Protein AF-A0A930EUF8-F1 (afdb_monomer)

pLDDT: mean 84.28, std 15.41, range [28.22, 97.56]

Nearest PDB structures (foldseek):
  4dzu-assembly1_A  TM=4.719E-01  e=6.612E+00  synthetic construct

Sequence (326 aa):
VRGWMLRRLARENMRRAAEEWGGLEKRHLEVERAFLPLLGAGRYDRGLTARLEAARVERDNLRARIAAGASIPFLASLSAATARETAMIVGDFHALMDAHVAMMAASDLFALAPAWRAVWDNELGPVYEDLPVIEPLTETVQRRSMDPMVLSMAASLVLWMNDQRVALNDLGVSLERAQMDPAEALTQLDRIADEARVRLVRLIEAALGADTSMIGQRRYKRWRKGAGEKLRTNETHYLGAYRIAGVTYTYNPAQAVRLTANSAGIDLGGSAAHSTARFVAFNAEVYVPPAYLHRYLVWDGMSRYGSSRANYLTSAANVGPRGRGR

Solvent-accessible surface area (backbone atoms only — not comparable to full-atom values): 17631 Å² total; per-residue (Å²): 112,70,39,62,52,34,27,50,52,25,50,51,41,47,50,52,51,61,68,48,40,64,59,51,54,52,48,49,55,54,45,49,65,64,35,53,73,54,52,84,70,76,52,52,38,58,46,52,50,21,42,52,52,22,38,49,50,33,49,52,52,51,52,52,50,53,60,54,59,76,67,61,51,74,75,56,39,36,29,71,65,43,29,50,51,32,50,47,54,53,52,52,50,51,27,45,51,28,32,48,50,7,44,49,39,43,48,32,37,71,65,63,35,97,62,21,65,62,44,49,56,32,56,47,37,66,51,56,39,37,57,62,50,50,49,62,51,40,54,53,47,51,78,72,49,88,50,67,67,47,46,50,48,40,52,52,50,54,54,52,52,54,54,46,58,54,52,60,60,46,50,59,53,30,45,75,68,67,75,41,54,57,42,58,52,53,49,50,53,48,52,50,49,51,51,53,45,54,54,50,40,51,45,52,52,46,47,31,66,70,32,79,48,78,64,28,47,50,37,37,48,51,47,74,63,26,58,89,47,59,36,50,56,79,52,36,40,70,87,31,56,36,62,57,99,88,45,78,50,76,36,52,51,30,39,27,51,61,44,27,45,49,22,29,56,47,80,62,61,60,38,55,54,48,64,73,77,76,42,74,51,70,91,21,67,36,48,51,49,67,62,58,58,50,60,58,73,72,59,82,86,80,69,78,82,66,75,60,57,56,61,62,52,63,32,76,75,58,45,70,82,76,77,74,86,129

Secondary structure (DSSP, 8-state):
-HHHHHHHHHHHHHHHHHHHHHHHHHHHHHHHHHHGGGTTSSSSHHHHHHHHHHHHHHHHHHHHHHHHHTT--HHHHTSHHHHHHHHHHHHHHHHHHHHHHHHHHHHHHHTT-TTHHHHHHHHHHHHHHHHHHHHHHHHHHHHH---HHHHHHHHHHHHHHHHHHHHHHHHHHHHHTTSS-HHHHHHHHHHHHHHHHHHHHHHHHHHHHH--SHHHHHHHHHHHH--S-BPPHHHHS--SEEEETTEEEE--GGG-SS-BTTSTT---TT-B--TT--EEETTEEEB--GGGGHHHHS--SSPPPP-THHHHHHSTTTS-------

Mean predicted aligned error: 7.48 Å

Radius of gyration: 22.09 Å; Cα contacts (8 Å, |Δi|>4): 399; chains: 1; bounding box: 56×56×64 Å

Structure (mmCIF, N/CA/C/O backbone):
data_AF-A0A930EUF8-F1
#
_entry.id   AF-A0A930EUF8-F1
#
loop_
_atom_site.group_PDB
_atom_site.id
_atom_site.type_symbol
_atom_site.label_atom_id
_atom_site.label_alt_id
_atom_site.label_comp_id
_atom_site.label_asym_id
_atom_site.label_entity_id
_atom_site.label_seq_id
_atom_site.pdbx_PDB_ins_code
_atom_site.Cartn_x
_atom_site.Cartn_y
_atom_site.Cartn_z
_atom_site.occupancy
_atom_site.B_iso_or_equiv
_atom_site.auth_seq_id
_atom_site.auth_comp_id
_atom_site.auth_asym_id
_atom_site.auth_atom_id
_atom_site.pdbx_PDB_model_num
ATOM 1 N N . VAL A 1 1 ? -10.117 29.308 -27.848 1.00 63.78 1 VAL A N 1
ATOM 2 C CA . VAL A 1 1 ? -8.811 29.311 -27.135 1.00 63.78 1 VAL A CA 1
ATOM 3 C C . VAL A 1 1 ? -8.603 28.063 -26.264 1.00 63.78 1 VAL A C 1
ATOM 5 O O . VAL A 1 1 ? -7.638 27.348 -26.496 1.00 63.78 1 VAL A O 1
ATOM 8 N N . ARG A 1 2 ? -9.520 27.720 -25.341 1.00 79.50 2 ARG A N 1
ATOM 9 C CA . ARG A 1 2 ? -9.367 26.584 -24.400 1.00 79.50 2 ARG A CA 1
ATOM 10 C C . ARG A 1 2 ? -9.132 25.202 -25.047 1.00 79.50 2 ARG A C 1
ATOM 12 O O . ARG A 1 2 ? -8.227 24.495 -24.626 1.00 79.50 2 ARG A O 1
ATOM 19 N N . GLY A 1 3 ? -9.881 24.830 -26.090 1.00 75.31 3 GLY A N 1
ATOM 20 C CA . GLY A 1 3 ? -9.709 23.530 -26.771 1.00 75.31 3 GLY A CA 1
ATOM 21 C C . GLY A 1 3 ? -8.359 23.370 -27.486 1.00 75.31 3 GLY A C 1
ATOM 22 O O . GLY A 1 3 ? -7.756 22.302 -27.454 1.00 75.31 3 GLY A O 1
ATOM 23 N N . TRP A 1 4 ? -7.827 24.451 -28.064 1.00 76.62 4 TRP A N 1
ATOM 24 C CA . TRP A 1 4 ? -6.516 24.447 -28.725 1.00 76.62 4 TRP A CA 1
ATOM 25 C C . TRP A 1 4 ? -5.361 24.244 -27.738 1.00 76.62 4 TRP A C 1
ATOM 27 O O . TRP A 1 4 ? -4.413 23.525 -28.051 1.00 76.62 4 TRP A O 1
ATOM 37 N N . MET A 1 5 ? -5.461 24.826 -26.538 1.00 82.75 5 MET A N 1
ATOM 38 C CA . MET A 1 5 ? -4.503 24.600 -25.450 1.00 82.75 5 MET A CA 1
ATOM 39 C C . MET A 1 5 ? -4.531 23.143 -24.970 1.00 82.75 5 MET A C 1
ATOM 41 O O . MET A 1 5 ? -3.478 22.517 -24.892 1.00 82.75 5 MET A O 1
ATOM 45 N N . LEU A 1 6 ? -5.724 22.578 -24.732 1.00 83.62 6 LEU A N 1
ATOM 46 C CA . LEU A 1 6 ? -5.885 21.174 -24.325 1.00 83.62 6 LEU A CA 1
ATOM 47 C C . LEU A 1 6 ? -5.297 20.207 -25.356 1.00 83.62 6 LEU A C 1
ATOM 49 O O . LEU A 1 6 ? -4.576 19.283 -24.999 1.00 83.62 6 LEU A O 1
ATOM 53 N N . ARG A 1 7 ? -5.526 20.473 -26.644 1.00 80.50 7 ARG A N 1
ATOM 54 C CA . ARG A 1 7 ? -4.951 19.687 -27.738 1.00 80.50 7 ARG A CA 1
ATOM 55 C C . ARG A 1 7 ? -3.439 19.798 -27.843 1.00 80.50 7 ARG A C 1
ATOM 57 O O . ARG A 1 7 ? -2.781 18.836 -28.235 1.00 80.50 7 ARG A O 1
ATOM 64 N N . ARG A 1 8 ? -2.874 20.981 -27.589 1.00 82.38 8 ARG A N 1
ATOM 65 C CA . ARG A 1 8 ? -1.417 21.157 -27.565 1.00 82.38 8 ARG A CA 1
ATOM 66 C C . ARG A 1 8 ? -0.814 20.316 -26.441 1.00 82.38 8 ARG A C 1
ATOM 68 O O . ARG A 1 8 ? 0.077 19.530 -26.730 1.00 82.38 8 ARG A O 1
ATOM 75 N N . LEU A 1 9 ? -1.365 20.425 -25.232 1.00 83.00 9 LEU A N 1
ATOM 76 C CA . LEU A 1 9 ? -0.928 19.653 -24.070 1.00 83.00 9 LEU A CA 1
ATOM 77 C C . LEU A 1 9 ? -1.042 18.141 -24.313 1.00 83.00 9 LEU A C 1
ATOM 79 O O . LEU A 1 9 ? -0.077 17.415 -24.114 1.00 83.00 9 LEU A O 1
ATOM 83 N N . ALA A 1 10 ? -2.188 17.676 -24.819 1.00 80.56 10 ALA A N 1
ATOM 84 C CA . ALA A 1 10 ? -2.407 16.260 -25.099 1.00 80.56 10 ALA A CA 1
ATOM 85 C C . ALA A 1 10 ? -1.411 15.699 -26.126 1.00 80.56 10 ALA A C 1
ATOM 87 O O . ALA A 1 10 ? -0.865 14.615 -25.937 1.00 80.56 10 ALA A O 1
ATOM 88 N N . ARG A 1 11 ? -1.128 16.452 -27.200 1.00 80.81 11 ARG A N 1
ATOM 89 C CA . ARG A 1 11 ? -0.124 16.051 -28.197 1.00 80.81 11 ARG A CA 1
ATOM 90 C C . ARG A 1 11 ? 1.287 16.037 -27.629 1.00 80.81 11 ARG A C 1
ATOM 92 O O . ARG A 1 11 ? 2.043 15.138 -27.964 1.00 80.81 11 ARG A O 1
ATOM 99 N N . GLU A 1 12 ? 1.642 17.021 -26.810 1.00 85.38 12 GLU A N 1
ATOM 100 C CA . GLU A 1 12 ? 2.963 17.089 -26.187 1.00 85.38 12 GLU A CA 1
ATOM 101 C C . GLU A 1 12 ? 3.197 15.903 -25.244 1.00 85.38 12 GLU A C 1
ATOM 103 O O . GLU A 1 12 ? 4.212 15.223 -25.372 1.00 85.38 12 GLU A O 1
ATOM 108 N N . ASN A 1 13 ? 2.219 15.592 -24.389 1.00 84.88 13 ASN A N 1
ATOM 109 C CA . ASN A 1 13 ? 2.274 14.436 -23.496 1.00 84.88 13 ASN A CA 1
ATOM 110 C C . ASN A 1 13 ? 2.387 13.119 -24.275 1.00 84.88 13 ASN A C 1
ATOM 112 O O . ASN A 1 13 ? 3.256 12.308 -23.973 1.00 84.88 13 ASN A O 1
ATOM 116 N N . MET A 1 14 ? 1.559 12.919 -25.309 1.00 82.50 14 MET A N 1
ATOM 117 C CA . MET A 1 14 ? 1.618 11.704 -26.133 1.00 82.50 14 MET A CA 1
ATOM 118 C C . MET A 1 14 ? 2.931 11.568 -26.897 1.00 82.50 14 MET A C 1
ATOM 120 O O . MET A 1 14 ? 3.455 10.464 -27.009 1.00 82.50 14 MET A O 1
ATOM 124 N N . ARG A 1 15 ? 3.468 12.677 -27.422 1.00 83.00 15 ARG A N 1
ATOM 125 C CA . ARG A 1 15 ? 4.749 12.662 -28.132 1.00 83.00 15 ARG A CA 1
ATOM 126 C C . ARG A 1 15 ? 5.878 12.269 -27.188 1.00 83.00 15 ARG A C 1
ATOM 128 O O . ARG A 1 15 ? 6.643 11.377 -27.525 1.00 83.00 15 ARG A O 1
ATOM 135 N N . ARG A 1 16 ? 5.928 12.876 -25.998 1.00 84.12 16 ARG A N 1
ATOM 136 C CA . ARG A 1 16 ? 6.918 12.543 -24.967 1.00 84.12 16 ARG A CA 1
ATOM 137 C C . ARG A 1 16 ? 6.803 11.082 -24.533 1.00 84.12 16 ARG A C 1
ATOM 139 O O . ARG A 1 16 ? 7.801 10.376 -24.537 1.00 84.12 16 ARG A O 1
ATOM 146 N N . ALA A 1 17 ? 5.587 10.608 -24.251 1.00 81.50 17 ALA A N 1
ATOM 147 C CA . ALA A 1 17 ? 5.353 9.215 -23.879 1.00 81.50 17 ALA A CA 1
ATOM 148 C C . ALA A 1 17 ? 5.823 8.240 -24.973 1.00 81.50 17 ALA A C 1
ATOM 150 O O . ALA A 1 17 ? 6.471 7.248 -24.664 1.00 81.50 17 ALA A O 1
ATOM 151 N N . ALA A 1 18 ? 5.552 8.533 -26.250 1.00 80.00 18 ALA A N 1
ATOM 152 C CA . ALA A 1 18 ? 6.003 7.702 -27.366 1.00 80.00 18 ALA A CA 1
ATOM 153 C C . ALA A 1 18 ? 7.531 7.742 -27.571 1.00 80.00 18 ALA A C 1
ATOM 155 O O . ALA A 1 18 ? 8.131 6.705 -27.846 1.00 80.00 18 ALA A O 1
ATOM 156 N N . GLU A 1 19 ? 8.157 8.916 -27.427 1.00 84.94 19 GLU A N 1
ATOM 157 C CA . GLU A 1 19 ? 9.615 9.095 -27.516 1.00 84.94 19 GLU A CA 1
ATOM 158 C C . GLU A 1 19 ? 10.347 8.327 -26.401 1.00 84.94 19 GLU A C 1
ATOM 160 O O . GLU A 1 19 ? 11.356 7.670 -26.655 1.00 84.94 19 GLU A O 1
ATOM 165 N N . GLU A 1 20 ? 9.823 8.362 -25.174 1.00 88.44 20 GLU A N 1
ATOM 166 C CA . GLU A 1 20 ? 10.446 7.730 -24.005 1.00 88.44 20 GLU A CA 1
ATOM 167 C C . GLU A 1 20 ? 10.087 6.238 -23.854 1.00 88.44 20 GLU A C 1
ATOM 169 O O . GLU A 1 20 ? 10.837 5.485 -23.221 1.00 88.44 20 GLU A O 1
ATOM 174 N N . TRP A 1 21 ? 8.992 5.774 -24.477 1.00 90.56 21 TRP A N 1
ATOM 175 C CA . TRP A 1 21 ? 8.506 4.391 -24.379 1.00 90.56 21 TRP A CA 1
ATOM 176 C C . TRP A 1 21 ? 9.567 3.355 -24.746 1.00 90.56 21 TRP A C 1
ATOM 178 O O . TRP A 1 21 ? 9.754 2.389 -24.012 1.00 90.56 21 TRP A O 1
ATOM 188 N N . GLY A 1 22 ? 10.301 3.558 -25.845 1.00 88.75 22 GLY A N 1
ATOM 189 C CA . GLY A 1 22 ? 11.324 2.604 -26.289 1.00 88.75 22 GLY A CA 1
ATOM 190 C C . GLY A 1 22 ? 12.441 2.399 -25.257 1.00 88.75 22 GLY A C 1
ATOM 191 O O . GLY A 1 22 ? 12.913 1.278 -25.058 1.00 88.75 22 GLY A O 1
ATOM 192 N N . GLY A 1 23 ? 12.829 3.467 -24.553 1.00 90.56 23 GLY A N 1
ATOM 193 C CA . GLY A 1 23 ? 13.798 3.395 -23.458 1.00 90.56 23 GLY A CA 1
ATOM 194 C C . GLY A 1 23 ? 13.235 2.681 -22.229 1.00 90.56 23 GLY A C 1
ATOM 195 O O . GLY A 1 23 ? 13.920 1.843 -21.638 1.00 90.56 23 GLY A O 1
ATOM 196 N N . LEU A 1 24 ? 11.979 2.966 -21.873 1.00 91.50 24 LEU A N 1
ATOM 197 C CA . LEU A 1 24 ? 11.303 2.325 -20.743 1.00 91.50 24 LEU A CA 1
ATOM 198 C C . LEU A 1 24 ? 11.066 0.827 -20.984 1.00 91.50 24 LEU A C 1
ATOM 200 O O . LEU A 1 24 ? 11.272 0.021 -20.083 1.00 91.50 24 LEU A O 1
ATOM 204 N N . GLU A 1 25 ? 10.695 0.450 -22.207 1.00 91.94 25 GLU A N 1
ATOM 205 C CA . GLU A 1 25 ? 10.510 -0.930 -22.662 1.00 91.94 25 GLU A CA 1
ATOM 206 C C . GLU A 1 25 ? 11.806 -1.738 -22.501 1.00 91.94 25 GLU A C 1
ATOM 208 O O . GLU A 1 25 ? 11.801 -2.825 -21.919 1.00 91.94 25 GLU A O 1
ATOM 213 N N . LYS A 1 26 ? 12.938 -1.181 -22.952 1.00 93.06 26 LYS A N 1
ATOM 214 C CA . LYS A 1 26 ? 14.250 -1.816 -22.789 1.00 93.06 26 LYS A CA 1
ATOM 215 C C . LYS A 1 26 ? 14.618 -1.975 -21.312 1.00 93.06 26 LYS A C 1
ATOM 217 O O . LYS A 1 26 ? 15.000 -3.068 -20.898 1.00 93.06 26 LYS A O 1
ATOM 222 N N . ARG A 1 27 ? 14.451 -0.912 -20.516 1.00 93.69 27 ARG A N 1
ATOM 223 C CA . ARG A 1 27 ? 14.716 -0.939 -19.070 1.00 93.69 27 ARG A CA 1
ATOM 224 C C . ARG A 1 27 ? 13.861 -1.983 -18.362 1.00 93.69 27 ARG A C 1
ATOM 226 O O . ARG A 1 27 ? 14.373 -2.712 -17.526 1.00 93.69 27 ARG A O 1
ATOM 233 N N . HIS A 1 28 ? 12.581 -2.082 -18.708 1.00 94.38 28 HIS A N 1
ATOM 234 C CA . HIS A 1 28 ? 11.687 -3.060 -18.104 1.00 94.38 28 HIS A CA 1
ATOM 235 C C . HIS A 1 28 ? 12.197 -4.492 -18.300 1.00 94.38 28 HIS A C 1
ATOM 237 O O . HIS A 1 28 ? 12.231 -5.256 -17.344 1.00 94.38 28 HIS A O 1
ATOM 243 N N . LEU A 1 29 ? 12.653 -4.845 -19.507 1.00 94.38 29 LEU A N 1
ATOM 244 C CA . LEU A 1 29 ? 13.217 -6.172 -19.776 1.00 94.38 29 LEU A CA 1
ATOM 245 C C . LEU A 1 29 ? 14.511 -6.430 -18.987 1.00 94.38 29 LEU A C 1
ATOM 247 O O . LEU A 1 29 ? 14.724 -7.542 -18.508 1.00 94.38 29 LEU A O 1
ATOM 251 N N . GLU A 1 30 ? 15.369 -5.418 -18.842 1.00 95.94 30 GLU A N 1
ATOM 252 C CA . GLU A 1 30 ? 16.588 -5.504 -18.024 1.00 95.94 30 GLU A CA 1
ATOM 253 C C . GLU A 1 30 ? 16.254 -5.717 -16.539 1.00 95.94 30 GLU A C 1
ATOM 255 O O . GLU A 1 30 ? 16.828 -6.600 -15.900 1.00 95.94 30 GLU A O 1
ATOM 260 N N . VAL A 1 31 ? 15.282 -4.967 -16.014 1.00 96.56 31 VAL A N 1
ATOM 261 C CA . VAL A 1 31 ? 14.819 -5.062 -14.624 1.00 96.56 31 VAL A CA 1
ATOM 262 C C . VAL A 1 31 ? 14.140 -6.401 -14.352 1.00 96.56 31 VAL A C 1
ATOM 264 O O . VAL A 1 31 ? 14.473 -7.055 -13.369 1.00 96.56 31 VAL A O 1
ATOM 267 N N . GLU A 1 32 ? 13.245 -6.867 -15.231 1.00 95.38 32 GLU A N 1
ATOM 268 C CA . GLU A 1 32 ? 12.646 -8.200 -15.097 1.00 95.38 32 GLU A CA 1
ATOM 269 C C . GLU A 1 32 ? 13.724 -9.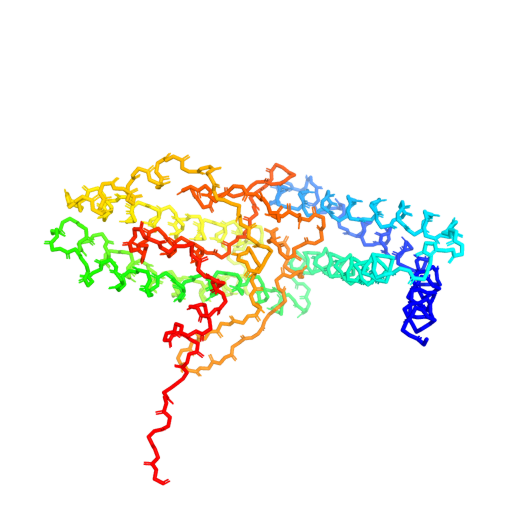284 -15.071 1.00 95.38 32 GLU A C 1
ATOM 271 O O . GLU A 1 32 ? 13.683 -10.172 -14.224 1.00 95.38 32 GLU A O 1
ATOM 276 N N . ARG A 1 33 ? 14.730 -9.198 -15.948 1.00 94.62 33 ARG A N 1
ATOM 277 C CA . ARG A 1 33 ? 15.830 -10.167 -15.981 1.00 94.62 33 ARG A CA 1
ATOM 278 C C . ARG A 1 33 ? 16.631 -10.197 -14.678 1.00 94.62 33 ARG A C 1
ATOM 280 O O . ARG A 1 33 ? 17.066 -11.274 -14.280 1.00 94.62 33 ARG A O 1
ATOM 287 N N . ALA A 1 34 ? 16.830 -9.046 -14.037 1.00 92.94 34 ALA A N 1
ATOM 288 C CA . ALA A 1 34 ? 17.511 -8.944 -12.746 1.00 92.94 34 ALA A CA 1
ATOM 289 C C . ALA A 1 34 ? 16.633 -9.393 -11.564 1.00 92.94 34 ALA A C 1
ATOM 291 O O . ALA A 1 34 ? 17.160 -9.871 -10.563 1.00 92.94 34 ALA A O 1
ATOM 292 N N . PHE A 1 35 ? 15.311 -9.251 -11.680 1.00 94.56 35 PHE A N 1
ATOM 293 C CA . PHE A 1 35 ? 14.346 -9.570 -10.627 1.00 94.56 35 PHE A CA 1
ATOM 294 C C . PHE A 1 35 ? 13.925 -11.045 -10.618 1.00 94.56 35 PHE A C 1
ATOM 296 O O . PHE A 1 35 ? 13.778 -11.640 -9.555 1.00 94.56 35 PHE A O 1
ATOM 303 N N . LEU A 1 36 ? 13.757 -11.661 -11.793 1.00 93.88 36 LEU A N 1
ATOM 304 C CA . LEU A 1 36 ? 13.304 -13.050 -11.946 1.00 93.88 36 LEU A CA 1
ATOM 305 C C . LEU A 1 36 ? 14.101 -14.077 -11.116 1.00 93.88 36 LEU A C 1
ATOM 307 O O . LEU A 1 36 ? 13.461 -14.971 -10.573 1.00 93.88 36 LEU A O 1
ATOM 311 N N . PRO A 1 37 ? 15.439 -13.978 -10.953 1.00 91.94 37 PRO A N 1
ATOM 312 C CA . PRO A 1 37 ? 16.196 -14.896 -10.098 1.00 91.94 37 PRO A CA 1
ATOM 313 C C . PRO A 1 37 ? 15.813 -14.864 -8.611 1.00 91.94 37 PRO A C 1
ATOM 315 O O . PRO A 1 37 ? 16.159 -15.794 -7.885 1.00 91.94 37 PRO A O 1
ATOM 318 N N . LEU A 1 38 ? 15.135 -13.809 -8.140 1.00 90.81 38 LEU A N 1
ATOM 319 C CA . LEU A 1 38 ? 14.593 -13.761 -6.778 1.00 90.81 38 LEU A CA 1
ATOM 320 C C .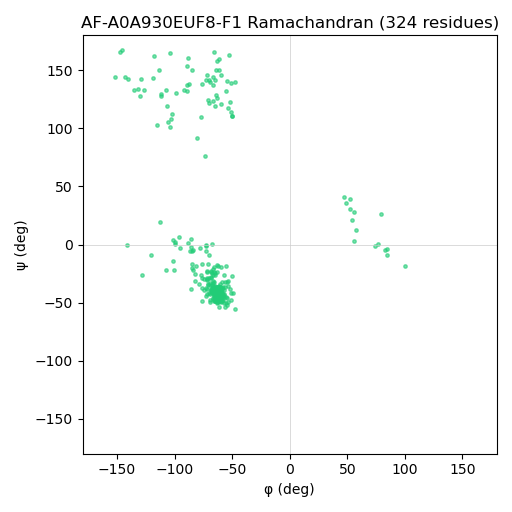 LEU A 1 38 ? 13.383 -14.695 -6.619 1.00 90.81 38 LEU A C 1
ATOM 322 O O . LEU A 1 38 ? 13.145 -15.207 -5.525 1.00 90.81 38 LEU A O 1
ATOM 326 N N . LEU A 1 39 ? 12.639 -14.934 -7.705 1.00 89.00 39 LEU A N 1
ATOM 327 C CA . LEU A 1 39 ? 11.493 -15.840 -7.731 1.00 89.00 39 LEU A CA 1
ATOM 328 C C . LEU A 1 39 ? 11.977 -17.294 -7.755 1.00 89.00 39 LEU A C 1
ATOM 330 O O . LEU A 1 39 ? 12.935 -17.640 -8.446 1.00 89.00 39 LEU A O 1
ATOM 334 N N . GLY A 1 40 ? 11.330 -18.165 -6.983 1.00 67.44 40 GLY A N 1
ATOM 335 C CA . GLY A 1 40 ? 11.708 -19.583 -6.903 1.00 67.44 40 GLY A CA 1
ATOM 336 C C . GLY A 1 40 ? 12.867 -19.916 -5.951 1.00 67.44 40 GLY A C 1
ATOM 337 O O . GLY A 1 40 ? 13.108 -21.093 -5.691 1.00 67.44 40 GLY A O 1
ATOM 338 N N . ALA A 1 41 ? 13.516 -18.924 -5.327 1.00 64.50 41 ALA A N 1
ATOM 339 C CA . ALA A 1 41 ? 14.414 -19.152 -4.184 1.00 64.50 41 ALA A CA 1
ATOM 340 C C . ALA A 1 41 ? 13.656 -19.518 -2.883 1.00 64.50 41 ALA A C 1
ATOM 342 O O . ALA A 1 41 ? 14.273 -19.699 -1.835 1.00 64.50 41 ALA A O 1
ATOM 343 N N . GLY A 1 42 ? 12.316 -19.578 -2.928 1.00 60.19 42 GLY A N 1
ATOM 344 C CA . GLY A 1 42 ? 11.433 -19.908 -1.800 1.00 60.19 42 GLY A CA 1
ATOM 345 C C . GLY A 1 42 ? 11.286 -18.804 -0.745 1.00 60.19 42 GLY A C 1
ATOM 346 O O . GLY A 1 42 ? 10.535 -18.964 0.213 1.00 60.19 42 GLY A O 1
ATOM 347 N N . ARG A 1 43 ? 11.975 -17.673 -0.914 1.00 77.56 43 ARG A N 1
ATOM 348 C CA . ARG A 1 43 ? 12.026 -16.560 0.039 1.00 77.56 43 ARG A CA 1
ATOM 349 C C . ARG A 1 43 ? 11.108 -15.422 -0.427 1.00 77.56 43 ARG A C 1
ATOM 351 O O . ARG A 1 43 ? 11.380 -14.808 -1.449 1.00 77.56 43 ARG A O 1
ATOM 358 N N . TYR A 1 44 ? 10.020 -15.158 0.304 1.00 91.25 44 TYR A N 1
ATOM 359 C CA . TYR A 1 44 ? 9.043 -14.078 0.034 1.00 91.25 44 TYR A CA 1
ATOM 360 C C . TYR A 1 44 ? 8.394 -14.081 -1.378 1.00 91.25 44 TYR A C 1
ATOM 362 O O . TYR A 1 44 ? 7.966 -13.051 -1.899 1.00 91.25 44 TYR A O 1
ATOM 370 N N . ASP A 1 45 ? 8.275 -15.259 -1.999 1.00 92.19 45 ASP A N 1
ATOM 371 C CA . ASP A 1 45 ? 7.895 -15.436 -3.413 1.00 92.19 45 ASP A CA 1
ATOM 372 C C . ASP A 1 45 ? 6.523 -14.839 -3.780 1.00 92.19 45 ASP A C 1
ATOM 374 O O . ASP A 1 45 ? 6.360 -14.226 -4.834 1.00 92.19 45 ASP A O 1
ATOM 378 N N . ARG A 1 46 ? 5.543 -14.943 -2.873 1.00 92.69 46 ARG A N 1
ATOM 379 C CA . ARG A 1 46 ? 4.180 -14.425 -3.070 1.00 92.69 46 ARG A CA 1
ATOM 380 C C . ARG A 1 46 ? 4.161 -12.909 -3.295 1.00 92.69 46 ARG A C 1
ATOM 382 O O . ARG A 1 46 ? 3.501 -12.442 -4.219 1.00 92.69 46 ARG A O 1
ATOM 389 N N . GLY A 1 47 ? 4.872 -12.152 -2.457 1.00 93.31 47 GLY A N 1
ATOM 390 C CA . GLY A 1 47 ? 4.932 -10.692 -2.556 1.00 93.31 47 GLY A CA 1
ATOM 391 C C . GLY A 1 47 ? 5.708 -10.236 -3.791 1.00 93.31 47 GLY A C 1
ATOM 392 O O . GLY A 1 47 ? 5.250 -9.356 -4.519 1.00 93.31 47 GLY A O 1
ATOM 393 N N . LEU A 1 48 ? 6.840 -10.889 -4.078 1.00 95.56 48 LEU A N 1
ATOM 394 C CA . LEU A 1 48 ? 7.668 -10.580 -5.248 1.00 95.56 48 LEU A CA 1
ATOM 395 C C . LEU A 1 48 ? 6.949 -10.895 -6.568 1.00 95.56 48 LEU A C 1
ATOM 397 O O . LEU A 1 48 ? 6.981 -10.085 -7.495 1.00 95.56 48 LEU A O 1
ATOM 401 N N . THR A 1 49 ? 6.252 -12.031 -6.643 1.00 95.88 49 THR A N 1
ATOM 402 C CA . THR A 1 49 ? 5.450 -12.411 -7.816 1.00 95.88 49 THR A CA 1
ATOM 403 C C . THR A 1 49 ? 4.357 -11.385 -8.074 1.00 95.88 49 THR A C 1
ATOM 405 O O . THR A 1 49 ? 4.242 -10.873 -9.186 1.00 95.88 49 THR A O 1
ATOM 408 N N . ALA A 1 50 ? 3.612 -11.004 -7.034 1.00 95.50 50 ALA A N 1
ATOM 409 C CA . ALA A 1 50 ? 2.570 -9.996 -7.159 1.00 95.50 50 ALA A CA 1
ATOM 410 C C . ALA A 1 50 ? 3.116 -8.638 -7.620 1.00 95.50 50 ALA A C 1
ATOM 412 O O . ALA A 1 50 ? 2.481 -7.952 -8.421 1.00 95.50 50 ALA A O 1
ATOM 413 N N . ARG A 1 51 ? 4.321 -8.263 -7.169 1.00 96.31 51 ARG A N 1
ATOM 414 C CA . ARG A 1 51 ? 4.985 -7.030 -7.605 1.00 96.31 51 ARG A CA 1
ATOM 415 C C . ARG A 1 51 ? 5.332 -7.049 -9.093 1.00 96.31 51 ARG A C 1
ATOM 417 O O . ARG A 1 51 ? 5.090 -6.058 -9.784 1.00 96.31 51 ARG A O 1
ATOM 424 N N . LEU A 1 52 ? 5.862 -8.171 -9.581 1.00 96.25 52 LEU A N 1
ATOM 425 C CA . LEU A 1 52 ? 6.170 -8.378 -10.996 1.00 96.25 52 LEU A CA 1
ATOM 426 C C . LEU A 1 52 ? 4.899 -8.368 -11.857 1.00 96.25 52 LEU A C 1
ATOM 428 O O . LEU A 1 52 ? 4.859 -7.695 -12.886 1.00 96.25 52 LEU A O 1
ATOM 432 N N . GLU A 1 53 ? 3.856 -9.090 -11.443 1.00 96.94 53 GLU A N 1
ATOM 433 C CA . GLU A 1 53 ? 2.584 -9.146 -12.172 1.00 96.94 53 GLU A CA 1
ATOM 434 C C . GLU A 1 53 ? 1.919 -7.769 -12.270 1.00 96.94 53 GLU A C 1
ATOM 436 O O . GLU A 1 53 ? 1.489 -7.375 -13.356 1.00 96.94 53 GLU A O 1
ATOM 441 N N . ALA A 1 54 ? 1.919 -6.994 -11.182 1.00 96.44 54 ALA A N 1
ATOM 442 C CA . ALA A 1 54 ? 1.389 -5.634 -11.178 1.00 96.44 54 ALA A CA 1
ATOM 443 C C . ALA A 1 54 ? 2.141 -4.719 -12.167 1.00 96.44 54 ALA A C 1
ATOM 445 O O . ALA A 1 54 ? 1.521 -4.011 -12.963 1.00 96.44 54 ALA A O 1
ATOM 446 N N . ALA A 1 55 ? 3.477 -4.797 -12.198 1.00 96.75 55 ALA A N 1
ATOM 447 C CA . ALA A 1 55 ? 4.295 -4.038 -13.144 1.00 96.75 55 ALA A CA 1
ATOM 448 C C . ALA A 1 55 ? 4.045 -4.443 -14.611 1.00 96.75 55 ALA A C 1
ATOM 450 O O . ALA A 1 55 ? 4.029 -3.582 -15.495 1.00 96.75 55 ALA A O 1
ATOM 451 N N . ARG A 1 56 ? 3.826 -5.737 -14.882 1.00 96.56 56 ARG A N 1
ATOM 452 C CA . ARG A 1 56 ? 3.484 -6.244 -16.224 1.00 96.56 56 ARG A CA 1
ATOM 453 C C . ARG A 1 56 ? 2.134 -5.734 -16.702 1.00 96.56 56 ARG A C 1
ATOM 455 O O . ARG A 1 56 ? 2.038 -5.255 -17.829 1.00 96.56 56 ARG A O 1
ATOM 462 N N . VAL A 1 57 ? 1.120 -5.780 -15.838 1.00 95.50 57 VAL A N 1
ATOM 463 C CA . VAL A 1 57 ? -0.211 -5.247 -16.152 1.00 95.50 57 VAL A CA 1
ATOM 464 C C . VAL A 1 57 ? -0.141 -3.754 -16.457 1.00 95.50 57 VAL A C 1
ATOM 466 O O . VAL A 1 57 ? -0.707 -3.318 -17.459 1.00 95.50 57 VAL A O 1
ATOM 469 N N . GLU A 1 58 ? 0.592 -2.972 -15.658 1.00 94.88 58 GLU A N 1
ATOM 470 C CA . GLU A 1 58 ? 0.771 -1.542 -15.932 1.00 94.88 58 GLU A CA 1
ATOM 471 C C . GLU A 1 58 ? 1.440 -1.307 -17.289 1.00 94.88 58 GLU A C 1
ATOM 473 O O . GLU A 1 58 ? 0.969 -0.505 -18.095 1.00 94.88 58 GLU A O 1
ATOM 478 N N . ARG A 1 59 ? 2.509 -2.053 -17.588 1.00 95.12 59 ARG A N 1
ATOM 479 C CA . ARG A 1 59 ? 3.193 -1.974 -18.882 1.00 95.12 59 ARG A CA 1
ATOM 480 C C . ARG A 1 59 ? 2.256 -2.282 -20.044 1.00 95.12 59 ARG A C 1
ATOM 482 O O . ARG A 1 59 ? 2.261 -1.539 -21.025 1.00 95.12 59 ARG A O 1
ATOM 489 N N . ASP A 1 60 ? 1.486 -3.361 -19.970 1.00 95.12 60 ASP A N 1
ATOM 490 C CA . ASP A 1 60 ? 0.599 -3.758 -21.064 1.00 95.12 60 ASP A CA 1
ATOM 491 C C . ASP A 1 60 ? -0.538 -2.745 -21.261 1.00 95.12 60 ASP A C 1
ATOM 493 O O . ASP A 1 60 ? -0.839 -2.368 -22.400 1.00 95.12 60 ASP A O 1
ATOM 497 N N . ASN A 1 61 ? -1.091 -2.213 -20.166 1.00 91.69 61 ASN A N 1
ATOM 498 C CA . ASN A 1 61 ? -2.066 -1.123 -20.197 1.00 91.69 61 ASN A CA 1
ATOM 499 C C . ASN A 1 61 ? -1.484 0.141 -20.842 1.00 91.69 61 ASN A C 1
ATOM 501 O O . ASN A 1 61 ? -2.103 0.732 -21.733 1.00 91.69 61 ASN A O 1
ATOM 505 N N . LEU A 1 62 ? -0.283 0.547 -20.426 1.00 92.00 62 LEU A N 1
ATOM 506 C CA . LEU A 1 62 ? 0.396 1.733 -20.937 1.00 92.00 62 LEU A CA 1
ATOM 507 C C . LEU A 1 62 ? 0.732 1.580 -22.426 1.00 92.00 62 LEU A C 1
ATOM 509 O O . LEU A 1 62 ? 0.450 2.486 -23.213 1.00 92.00 62 LEU A O 1
ATOM 513 N N . ARG A 1 63 ? 1.222 0.407 -22.847 1.00 91.19 63 ARG A N 1
ATOM 514 C CA . ARG A 1 63 ? 1.467 0.089 -24.261 1.00 91.19 63 ARG A CA 1
ATOM 515 C C . ARG A 1 63 ? 0.194 0.232 -25.093 1.00 91.19 63 ARG A C 1
ATOM 517 O O . ARG A 1 63 ? 0.209 0.900 -26.129 1.00 91.19 63 ARG A O 1
ATOM 524 N N . ALA A 1 64 ? -0.905 -0.380 -24.648 1.00 90.69 64 ALA A N 1
ATOM 525 C CA . ALA A 1 64 ? -2.183 -0.336 -25.354 1.00 90.69 64 ALA A CA 1
ATOM 526 C C . ALA A 1 64 ? -2.705 1.104 -25.494 1.00 90.69 64 ALA A C 1
ATOM 528 O O . ALA A 1 64 ? -3.174 1.502 -26.564 1.00 90.69 64 ALA A O 1
ATOM 529 N N . ARG A 1 65 ? -2.569 1.914 -24.440 1.00 88.38 65 ARG A N 1
ATOM 530 C CA . ARG A 1 65 ? -3.016 3.314 -24.421 1.00 88.38 65 ARG A CA 1
ATOM 531 C C . ARG A 1 65 ? -2.136 4.232 -25.262 1.00 88.38 65 ARG A C 1
ATOM 533 O O . ARG A 1 65 ? -2.671 5.097 -25.954 1.00 88.38 65 ARG A O 1
ATOM 540 N N . ILE A 1 66 ? -0.821 4.014 -25.286 1.00 86.00 66 ILE A N 1
ATOM 541 C CA . ILE A 1 66 ? 0.091 4.737 -26.184 1.00 86.00 66 ILE A CA 1
ATOM 542 C C . ILE A 1 66 ? -0.251 4.431 -27.649 1.00 86.00 66 ILE A C 1
ATOM 544 O O . ILE A 1 66 ? -0.389 5.357 -28.453 1.00 86.00 66 ILE A O 1
ATOM 548 N N . ALA A 1 67 ? -0.471 3.156 -27.985 1.00 85.38 67 ALA A N 1
ATOM 549 C CA . ALA A 1 67 ? -0.865 2.740 -29.331 1.00 85.38 67 ALA A CA 1
ATOM 550 C C . ALA A 1 67 ? -2.214 3.351 -29.757 1.00 85.38 67 ALA A C 1
ATOM 552 O O . ALA A 1 67 ? -2.333 3.893 -30.857 1.00 85.38 67 ALA A O 1
ATOM 553 N N . ALA A 1 68 ? -3.215 3.340 -28.869 1.00 84.12 68 ALA A N 1
ATOM 554 C CA . ALA A 1 68 ? -4.507 3.984 -29.116 1.00 84.12 68 ALA A CA 1
ATOM 555 C C . ALA A 1 68 ? -4.371 5.509 -29.282 1.00 84.12 68 ALA A C 1
ATOM 557 O O . ALA A 1 68 ? -5.012 6.115 -30.146 1.00 84.12 68 ALA A O 1
ATOM 558 N N . GLY A 1 69 ? -3.495 6.132 -28.490 1.00 77.56 69 GLY A N 1
ATOM 559 C CA . GLY A 1 69 ? -3.246 7.566 -28.520 1.00 77.56 69 GLY A CA 1
ATOM 560 C C . GLY A 1 69 ? -2.622 8.074 -29.826 1.00 77.56 69 GLY A C 1
ATOM 561 O O . GLY A 1 69 ? -2.868 9.216 -30.220 1.00 77.56 69 GLY A O 1
ATOM 562 N N . ALA A 1 70 ? -1.887 7.222 -30.548 1.00 73.25 70 ALA A N 1
ATOM 563 C CA . ALA A 1 70 ? -1.320 7.551 -31.858 1.00 73.25 70 ALA A CA 1
ATOM 564 C C . ALA A 1 70 ? -2.388 7.790 -32.947 1.00 73.25 70 ALA A C 1
ATOM 566 O O . ALA A 1 70 ? -2.108 8.450 -33.946 1.00 73.25 70 ALA A O 1
ATOM 567 N N . SER A 1 71 ? -3.618 7.302 -32.739 1.00 76.81 71 SER A N 1
ATOM 568 C CA . SER A 1 71 ? -4.714 7.355 -33.719 1.00 76.81 71 SER A CA 1
ATOM 569 C C . SER A 1 71 ? -5.879 8.266 -33.300 1.00 76.81 71 SER A C 1
ATOM 571 O O . SER A 1 71 ? -6.987 8.132 -33.819 1.00 76.81 71 SER A O 1
ATOM 573 N N . ILE A 1 72 ? -5.673 9.200 -32.357 1.00 75.62 72 ILE A N 1
ATOM 574 C CA . ILE A 1 72 ? -6.756 10.058 -31.841 1.00 75.62 72 ILE A CA 1
ATOM 575 C C . ILE A 1 72 ? -7.275 11.022 -32.932 1.00 75.62 72 ILE A C 1
ATOM 577 O O . ILE A 1 72 ? -6.515 11.866 -33.420 1.00 75.62 72 ILE A O 1
ATOM 581 N N . PRO A 1 73 ? -8.587 11.007 -33.256 1.00 78.06 73 PRO A N 1
ATOM 582 C CA . PRO A 1 73 ? -9.182 11.944 -34.209 1.00 78.06 73 PRO A CA 1
ATOM 583 C C . PRO A 1 73 ? -9.061 13.413 -33.775 1.00 78.06 73 PRO A C 1
ATOM 585 O O . PRO A 1 73 ? -9.124 13.745 -32.589 1.00 78.06 73 PRO A O 1
ATOM 588 N N . PHE A 1 74 ? -8.987 14.332 -34.745 1.00 68.62 74 PHE A N 1
ATOM 589 C CA . PHE A 1 74 ? -8.800 15.770 -34.497 1.00 68.62 74 PHE A CA 1
ATOM 590 C C . PHE A 1 74 ? -9.796 16.356 -33.482 1.00 68.62 74 PHE A C 1
ATOM 592 O O . PHE A 1 74 ? -9.385 17.046 -32.548 1.00 68.62 74 PHE A O 1
ATOM 599 N N . LEU A 1 75 ? -11.093 16.076 -33.630 1.00 66.19 75 LEU A N 1
ATOM 600 C CA . LEU A 1 75 ? -12.120 16.632 -32.742 1.00 66.19 75 LEU A CA 1
ATOM 601 C C . LEU A 1 75 ? -12.023 16.068 -31.319 1.00 66.19 75 LEU A C 1
ATOM 603 O O . LEU A 1 75 ? -12.152 16.823 -30.356 1.00 66.19 75 LEU A O 1
ATOM 607 N N . ALA A 1 76 ? -11.706 14.779 -31.176 1.00 74.12 76 ALA A N 1
ATOM 608 C CA . ALA A 1 76 ? -11.461 14.163 -29.875 1.00 74.12 76 ALA A CA 1
ATOM 609 C C . ALA A 1 76 ? -10.237 14.791 -29.186 1.00 74.12 76 ALA A C 1
ATOM 611 O O . ALA A 1 76 ? -10.290 15.097 -27.996 1.00 74.12 76 ALA A O 1
ATOM 612 N N . SER A 1 77 ? -9.184 15.110 -29.951 1.00 74.62 77 SER A N 1
ATOM 613 C CA . SER A 1 77 ? -7.959 15.731 -29.426 1.00 74.62 77 SER A CA 1
ATOM 614 C C . SER A 1 77 ? -8.161 17.125 -28.812 1.00 74.62 77 SER A C 1
ATOM 616 O O . SER A 1 77 ? -7.313 17.583 -28.054 1.00 74.62 77 SER A O 1
ATOM 618 N N . LEU A 1 78 ? -9.279 17.803 -29.102 1.00 74.94 78 LEU A N 1
ATOM 619 C CA . LEU A 1 78 ? -9.648 19.093 -28.499 1.00 74.94 78 LEU A CA 1
ATOM 620 C C . LEU A 1 78 ? -10.365 18.947 -27.142 1.00 74.94 78 LEU A C 1
ATOM 622 O O . LEU A 1 78 ? -10.683 19.957 -26.507 1.00 74.94 78 LEU A O 1
ATOM 626 N N . SER A 1 79 ? -10.655 17.719 -26.704 1.00 84.94 79 SER A N 1
ATOM 627 C CA . SER A 1 79 ? -11.478 17.454 -25.526 1.00 84.94 79 SER A CA 1
ATOM 628 C C . SER A 1 79 ? -10.685 17.486 -24.213 1.00 84.94 79 SER A C 1
ATOM 630 O O . SER A 1 79 ? -9.508 17.129 -24.139 1.00 84.94 79 SER A O 1
ATOM 632 N N . ALA A 1 80 ? -11.367 17.864 -23.128 1.00 83.56 80 ALA A N 1
ATOM 633 C CA . ALA A 1 80 ? -10.813 17.750 -21.779 1.00 83.56 80 ALA A CA 1
ATOM 634 C C . ALA A 1 80 ? -10.619 16.285 -21.350 1.00 83.56 80 ALA A C 1
ATOM 636 O O . ALA A 1 80 ? -9.754 16.012 -20.524 1.00 83.56 80 ALA A O 1
ATOM 637 N N . ALA A 1 81 ? -11.404 15.356 -21.907 1.00 84.50 81 ALA A N 1
ATOM 638 C CA . ALA A 1 81 ? -11.260 13.927 -21.654 1.00 84.50 81 ALA A CA 1
ATOM 639 C C . ALA A 1 81 ? -9.920 13.412 -22.191 1.00 84.50 81 ALA A C 1
ATOM 641 O O . ALA A 1 81 ? -9.160 12.818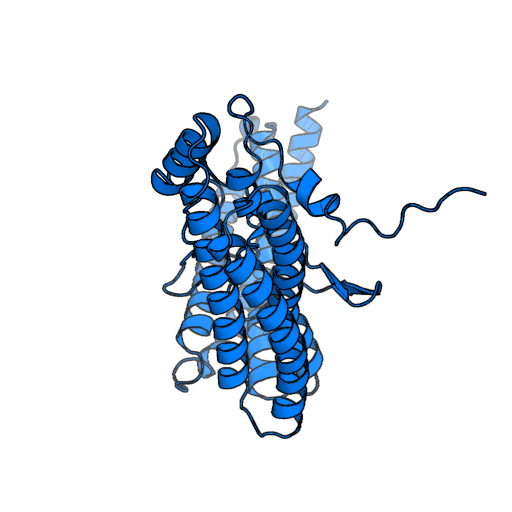 -21.439 1.00 84.50 81 ALA A O 1
ATOM 642 N N . THR A 1 82 ? -9.573 13.743 -23.437 1.00 82.50 82 THR A N 1
ATOM 643 C CA . THR A 1 82 ? -8.276 13.378 -24.019 1.00 82.50 82 THR A CA 1
ATOM 644 C C . THR A 1 82 ? -7.115 14.028 -23.275 1.00 82.50 82 THR A C 1
ATOM 646 O O . THR A 1 82 ? -6.142 13.354 -22.972 1.00 82.50 82 THR A O 1
ATOM 649 N N . ALA A 1 83 ? -7.213 15.308 -22.904 1.00 81.69 83 ALA A N 1
ATOM 650 C CA . ALA A 1 83 ? -6.162 15.940 -22.105 1.00 81.69 83 ALA A CA 1
ATOM 651 C C . ALA A 1 83 ? -5.939 15.224 -20.758 1.00 81.69 83 ALA A C 1
ATOM 653 O O . ALA A 1 83 ? -4.795 14.996 -20.373 1.00 81.69 83 ALA A O 1
ATOM 654 N N . ARG A 1 84 ? -7.017 14.815 -20.070 1.00 85.00 84 ARG A N 1
ATOM 655 C CA . ARG A 1 84 ? -6.927 14.009 -18.840 1.00 85.00 84 ARG A CA 1
ATOM 656 C C . ARG A 1 84 ? -6.310 12.641 -19.103 1.00 85.00 84 ARG A C 1
ATOM 658 O O . ARG A 1 84 ? -5.407 12.262 -18.376 1.00 85.00 84 ARG A O 1
ATOM 665 N N . GLU A 1 85 ? -6.741 11.956 -20.155 1.00 86.00 85 GLU A N 1
ATOM 666 C CA . GLU A 1 85 ? -6.205 10.653 -20.558 1.00 86.00 85 GLU A CA 1
ATOM 667 C C . GLU A 1 85 ? -4.691 10.705 -20.768 1.00 86.00 85 GLU A C 1
ATOM 669 O O . GLU A 1 85 ? -3.943 9.945 -20.165 1.00 86.00 85 GLU A O 1
ATOM 674 N N . THR A 1 86 ? -4.220 11.684 -21.539 1.00 84.31 86 THR A N 1
ATOM 675 C CA . THR A 1 86 ? -2.785 11.860 -21.795 1.00 84.31 86 THR A CA 1
ATOM 676 C C . THR A 1 86 ? -1.993 12.280 -20.558 1.00 84.31 86 THR A C 1
ATOM 678 O O . THR A 1 86 ? -0.794 12.043 -20.498 1.00 84.31 86 THR A O 1
ATOM 681 N N . ALA A 1 87 ? -2.634 12.912 -19.570 1.00 85.69 87 ALA A N 1
ATOM 682 C CA . ALA A 1 87 ? -2.006 13.202 -18.284 1.00 85.69 87 ALA A CA 1
ATOM 683 C C . ALA A 1 87 ? -1.925 11.949 -17.399 1.00 85.69 87 ALA A C 1
ATOM 685 O O . ALA A 1 87 ? -0.916 11.762 -16.727 1.00 85.69 87 ALA A O 1
ATOM 686 N N . MET A 1 88 ? -2.944 11.082 -17.436 1.00 87.19 88 MET A N 1
ATOM 687 C CA . MET A 1 88 ? -2.903 9.779 -16.765 1.00 87.19 88 MET A CA 1
ATOM 688 C C . MET A 1 88 ? -1.777 8.920 -17.343 1.00 87.19 88 MET A C 1
ATOM 690 O O . MET A 1 88 ? -0.942 8.480 -16.576 1.00 87.19 88 MET A O 1
ATOM 694 N N . ILE A 1 89 ? -1.644 8.834 -18.674 1.00 88.19 89 ILE A N 1
ATOM 695 C CA . ILE A 1 89 ? -0.532 8.124 -19.344 1.00 88.19 89 ILE A CA 1
ATOM 696 C C . ILE A 1 89 ? 0.845 8.561 -18.812 1.00 88.19 89 ILE A C 1
ATOM 698 O O . ILE A 1 89 ? 1.713 7.723 -18.597 1.00 88.19 89 ILE A O 1
ATOM 702 N N . VAL A 1 90 ? 1.058 9.862 -18.581 1.00 87.00 90 VAL A N 1
ATOM 703 C CA . VAL A 1 90 ? 2.314 10.363 -17.990 1.00 87.00 90 VAL A CA 1
ATOM 704 C C . VAL A 1 90 ? 2.463 9.915 -16.531 1.00 87.00 90 VAL A C 1
ATOM 706 O O . VAL A 1 90 ? 3.550 9.516 -16.124 1.00 87.00 90 VAL A O 1
ATOM 709 N N . GLY A 1 91 ? 1.388 9.959 -15.741 1.00 87.94 91 GLY A N 1
ATOM 710 C CA . GLY A 1 91 ? 1.389 9.441 -14.369 1.00 87.94 91 GLY A CA 1
ATOM 711 C C . GLY A 1 91 ? 1.705 7.945 -14.304 1.00 87.94 91 GLY A C 1
ATOM 712 O O . GLY A 1 91 ? 2.537 7.528 -13.507 1.00 87.94 91 GLY A O 1
ATOM 713 N N . ASP A 1 92 ? 1.117 7.165 -15.200 1.00 89.44 92 ASP A N 1
ATOM 714 C CA . ASP A 1 92 ? 1.291 5.716 -15.302 1.00 89.44 92 ASP A CA 1
ATOM 715 C C . ASP A 1 92 ? 2.702 5.343 -15.780 1.00 89.44 92 ASP A C 1
ATOM 717 O O . ASP A 1 92 ? 3.297 4.369 -15.320 1.00 89.44 92 ASP A O 1
ATOM 721 N N . PHE A 1 93 ? 3.303 6.184 -16.630 1.00 90.88 93 PHE A N 1
ATOM 722 C CA . PHE A 1 93 ? 4.720 6.090 -16.977 1.00 90.88 93 PHE A CA 1
ATOM 723 C C . PHE A 1 93 ? 5.612 6.238 -15.736 1.00 90.88 93 PHE A C 1
ATOM 725 O O . PHE A 1 93 ? 6.509 5.422 -15.518 1.00 90.88 93 PHE A O 1
ATOM 732 N N . HIS A 1 94 ? 5.343 7.238 -14.889 1.00 92.31 94 HIS A N 1
ATOM 733 C CA . HIS A 1 94 ? 6.057 7.405 -13.620 1.00 92.31 94 HIS A CA 1
ATOM 734 C C . HIS A 1 94 ? 5.809 6.239 -12.660 1.00 92.31 94 HIS A C 1
ATOM 736 O O . HIS A 1 94 ? 6.761 5.750 -12.057 1.00 92.31 94 HIS A O 1
ATOM 742 N N . ALA A 1 95 ? 4.575 5.738 -12.572 1.00 92.62 95 ALA A N 1
ATOM 743 C CA . ALA A 1 95 ? 4.257 4.573 -11.753 1.00 92.62 95 ALA A CA 1
ATOM 744 C C . ALA A 1 95 ? 5.059 3.339 -12.198 1.00 92.62 95 ALA A C 1
ATOM 746 O O . ALA A 1 95 ? 5.642 2.643 -11.365 1.00 92.62 95 ALA A O 1
ATOM 747 N N . LEU A 1 96 ? 5.163 3.087 -13.507 1.00 95.38 96 LEU A N 1
ATOM 748 C CA . LEU A 1 96 ? 5.956 1.977 -14.037 1.00 95.38 96 LEU A CA 1
ATOM 749 C C . LEU A 1 96 ? 7.461 2.159 -13.775 1.00 95.38 96 LEU A C 1
ATOM 751 O O . LEU A 1 96 ? 8.145 1.184 -13.463 1.00 95.38 96 LEU A O 1
ATOM 755 N N . MET A 1 97 ? 7.978 3.390 -13.838 1.00 95.94 97 MET A N 1
ATOM 756 C CA . MET A 1 97 ? 9.352 3.680 -13.411 1.00 95.94 97 MET A CA 1
ATOM 757 C C . MET A 1 97 ? 9.563 3.393 -11.920 1.00 95.94 97 MET A C 1
ATOM 759 O O . MET A 1 97 ? 10.568 2.784 -11.560 1.00 95.94 97 MET A O 1
ATOM 763 N N . ASP A 1 98 ? 8.624 3.784 -11.059 1.00 97.31 98 ASP A N 1
ATOM 764 C CA . ASP A 1 98 ? 8.683 3.494 -9.623 1.00 97.31 98 ASP A CA 1
ATOM 765 C C . ASP A 1 98 ? 8.632 1.985 -9.348 1.00 97.31 98 ASP A C 1
ATOM 767 O O . ASP A 1 98 ? 9.352 1.486 -8.484 1.00 97.31 98 ASP A O 1
ATOM 771 N N . ALA A 1 99 ? 7.861 1.229 -10.134 1.00 97.25 99 ALA A N 1
ATOM 772 C CA . ALA A 1 99 ? 7.867 -0.229 -10.071 1.00 97.25 99 ALA A CA 1
ATOM 773 C C . ALA A 1 99 ? 9.221 -0.825 -10.483 1.00 97.25 99 ALA A C 1
ATOM 775 O O . ALA A 1 99 ? 9.694 -1.755 -9.835 1.00 97.25 99 ALA A O 1
ATOM 776 N N . HIS A 1 100 ? 9.884 -0.274 -11.507 1.00 97.44 100 HIS A N 1
ATOM 777 C CA . HIS A 1 100 ? 11.242 -0.699 -11.866 1.00 97.44 100 HIS A CA 1
ATOM 778 C C . HIS A 1 100 ? 12.235 -0.437 -10.733 1.00 97.44 100 HIS A C 1
ATOM 780 O O . HIS A 1 100 ? 13.064 -1.297 -10.440 1.00 97.44 100 HIS A O 1
ATOM 786 N N . VAL A 1 101 ? 12.133 0.725 -10.078 1.00 97.56 101 VAL A N 1
ATOM 787 C CA . VAL A 1 101 ? 12.952 1.058 -8.905 1.00 97.56 101 VAL A CA 1
ATOM 788 C C . VAL A 1 101 ? 12.686 0.074 -7.769 1.00 97.56 101 VAL A C 1
ATOM 790 O O . VAL A 1 101 ? 13.641 -0.461 -7.223 1.00 97.56 101 VAL A O 1
ATOM 793 N N . ALA A 1 102 ? 11.425 -0.235 -7.463 1.00 97.56 102 ALA A N 1
ATOM 794 C CA . ALA A 1 102 ? 11.074 -1.205 -6.425 1.00 97.56 102 ALA A CA 1
ATOM 795 C C . ALA A 1 102 ? 11.616 -2.612 -6.704 1.00 97.56 102 ALA A C 1
ATOM 797 O O . ALA A 1 102 ? 12.083 -3.296 -5.797 1.00 97.56 102 ALA A O 1
ATOM 798 N N . MET A 1 103 ? 11.566 -3.055 -7.961 1.00 96.81 103 MET A N 1
ATOM 799 C CA . MET A 1 103 ? 12.096 -4.360 -8.356 1.00 96.81 103 MET A CA 1
ATOM 800 C C . MET A 1 103 ? 13.619 -4.410 -8.192 1.00 96.81 103 MET A C 1
ATOM 802 O O . MET A 1 103 ? 14.142 -5.365 -7.626 1.00 96.81 103 MET A O 1
ATOM 806 N N . MET A 1 104 ? 14.338 -3.363 -8.602 1.00 96.75 104 MET A N 1
ATOM 807 C CA . MET A 1 104 ? 15.782 -3.282 -8.360 1.00 96.75 104 MET A CA 1
ATOM 808 C C . MET A 1 104 ? 16.115 -3.159 -6.869 1.00 96.75 104 MET A C 1
ATOM 810 O O . MET A 1 104 ? 17.045 -3.809 -6.401 1.00 96.75 104 MET A O 1
ATOM 814 N N . ALA A 1 105 ? 15.320 -2.402 -6.112 1.00 96.12 105 ALA A N 1
ATOM 815 C CA . ALA A 1 105 ? 15.448 -2.279 -4.666 1.00 96.12 105 ALA A CA 1
ATOM 816 C C . ALA A 1 105 ? 15.278 -3.636 -3.967 1.00 96.12 105 ALA A C 1
ATOM 818 O O . ALA A 1 105 ? 16.019 -3.937 -3.036 1.00 96.12 105 ALA A O 1
ATOM 819 N N . ALA A 1 106 ? 14.370 -4.494 -4.445 1.00 95.88 106 ALA A N 1
ATOM 820 C CA . ALA A 1 106 ? 14.261 -5.866 -3.957 1.00 95.88 106 ALA A CA 1
ATOM 821 C C . ALA A 1 106 ? 15.559 -6.648 -4.199 1.00 95.88 106 ALA A C 1
ATOM 823 O O . ALA A 1 106 ? 16.061 -7.287 -3.278 1.00 95.88 106 ALA A O 1
ATOM 824 N N . SER A 1 107 ? 16.145 -6.563 -5.396 1.00 93.94 107 SER A N 1
ATOM 825 C CA . SER A 1 107 ? 17.432 -7.211 -5.682 1.00 93.94 107 SER A CA 1
ATOM 826 C C . SER A 1 107 ? 18.549 -6.696 -4.769 1.00 93.94 107 SER A C 1
ATOM 828 O O . SER A 1 107 ? 19.291 -7.502 -4.208 1.00 93.94 107 SER A O 1
ATOM 830 N N . ASP A 1 108 ? 18.630 -5.380 -4.554 1.00 94.50 108 ASP A N 1
ATOM 831 C CA . ASP A 1 108 ? 19.614 -4.758 -3.661 1.00 94.50 108 ASP A CA 1
ATOM 832 C C . ASP A 1 108 ? 19.425 -5.188 -2.202 1.00 94.50 108 ASP A C 1
ATOM 834 O O . ASP A 1 108 ? 20.399 -5.502 -1.515 1.00 94.50 108 ASP A O 1
ATOM 838 N N . LEU A 1 109 ? 18.177 -5.243 -1.729 1.00 95.25 109 LEU A N 1
ATOM 839 C CA . LEU A 1 109 ? 17.840 -5.669 -0.375 1.00 95.25 109 LEU A CA 1
ATOM 840 C C . LEU A 1 109 ? 18.197 -7.145 -0.154 1.00 95.25 109 LEU A C 1
ATOM 842 O O . LEU A 1 109 ? 18.857 -7.471 0.829 1.00 95.25 109 LEU A O 1
ATOM 846 N N . PHE A 1 110 ? 17.822 -8.031 -1.081 1.00 93.88 110 PHE A N 1
ATOM 847 C CA . PHE A 1 110 ? 18.097 -9.470 -0.980 1.00 93.88 110 PHE A CA 1
ATOM 848 C C . PHE A 1 110 ? 19.585 -9.810 -1.116 1.00 93.88 110 PHE A C 1
ATOM 850 O O . PHE A 1 110 ? 20.038 -10.803 -0.547 1.00 93.88 110 PHE A O 1
ATOM 857 N N . ALA A 1 111 ? 20.345 -8.991 -1.843 1.00 92.62 111 ALA A N 1
ATOM 858 C CA . ALA A 1 111 ? 21.796 -9.104 -1.935 1.00 92.62 111 ALA A CA 1
ATOM 859 C C . ALA A 1 111 ? 22.538 -8.400 -0.783 1.00 92.62 111 ALA A C 1
ATOM 861 O O . ALA A 1 111 ? 23.764 -8.489 -0.724 1.00 92.62 111 ALA A O 1
ATOM 862 N N . LEU A 1 112 ? 21.825 -7.677 0.095 1.00 93.44 112 LEU A N 1
ATOM 863 C CA . LEU A 1 112 ? 22.402 -6.752 1.079 1.00 93.44 112 LEU A CA 1
ATOM 864 C C . LEU A 1 112 ? 23.457 -5.822 0.445 1.00 93.44 112 LEU A C 1
ATOM 866 O O . LEU A 1 112 ? 24.512 -5.545 1.021 1.00 93.44 112 LEU A O 1
ATOM 870 N N . ALA A 1 113 ? 23.167 -5.333 -0.764 1.00 94.62 113 ALA A N 1
ATOM 871 C CA . ALA A 1 113 ? 24.012 -4.403 -1.506 1.00 94.62 113 ALA A CA 1
ATOM 872 C C . ALA A 1 113 ? 24.193 -3.084 -0.728 1.00 94.62 113 ALA A C 1
ATOM 874 O O . ALA A 1 113 ? 23.353 -2.757 0.103 1.00 94.62 113 ALA A O 1
ATOM 875 N N . PRO A 1 114 ? 25.223 -2.257 -0.989 1.00 94.06 114 PRO A N 1
ATOM 876 C CA . PRO A 1 114 ? 25.514 -1.067 -0.175 1.00 94.06 114 PRO A CA 1
ATOM 877 C C . PRO A 1 114 ? 24.330 -0.111 0.086 1.00 94.06 114 PRO A C 1
ATOM 879 O O . PRO A 1 114 ? 24.305 0.559 1.117 1.00 94.06 114 PRO A O 1
ATOM 882 N N . ALA A 1 115 ? 23.342 -0.068 -0.815 1.00 91.38 115 ALA A N 1
ATOM 883 C CA . ALA A 1 115 ? 22.134 0.749 -0.702 1.00 91.38 115 ALA A CA 1
ATOM 884 C C . ALA A 1 115 ? 20.981 0.108 0.106 1.00 91.38 115 ALA A C 1
ATOM 886 O O . ALA A 1 115 ? 19.954 0.759 0.301 1.00 91.38 115 ALA A O 1
ATOM 887 N N . TRP A 1 116 ? 21.125 -1.127 0.608 1.00 95.00 116 TRP A N 1
ATOM 888 C CA . TRP A 1 116 ? 20.037 -1.893 1.235 1.00 95.00 116 TRP A CA 1
ATOM 889 C C . TRP A 1 116 ? 19.376 -1.164 2.411 1.00 95.00 116 TRP A C 1
ATOM 891 O O . TRP A 1 116 ? 18.172 -1.299 2.601 1.00 95.00 116 TRP A O 1
ATOM 901 N N . ARG A 1 117 ? 20.126 -0.347 3.170 1.00 95.12 117 ARG A N 1
ATOM 902 C CA . ARG A 1 117 ? 19.573 0.439 4.291 1.00 95.12 117 ARG A CA 1
ATOM 903 C C . ARG A 1 117 ? 18.528 1.451 3.825 1.00 95.12 117 ARG A C 1
ATOM 905 O O . ARG A 1 117 ? 17.475 1.550 4.435 1.00 95.12 117 ARG A O 1
ATOM 912 N N . ALA A 1 118 ? 18.779 2.141 2.712 1.00 95.25 118 ALA A N 1
ATOM 913 C CA . ALA A 1 118 ? 17.816 3.087 2.151 1.00 95.25 118 ALA A CA 1
ATOM 914 C C . ALA A 1 118 ? 16.563 2.372 1.619 1.00 95.25 118 ALA A C 1
ATOM 916 O O . ALA A 1 118 ? 15.455 2.889 1.750 1.00 95.25 118 ALA A O 1
ATOM 917 N N . VAL A 1 119 ? 16.728 1.167 1.058 1.00 96.44 119 VAL A N 1
ATOM 918 C CA . VAL A 1 119 ? 15.593 0.318 0.669 1.00 96.44 119 VAL A CA 1
ATOM 919 C C . VAL A 1 119 ? 14.785 -0.086 1.900 1.00 96.44 119 VAL A C 1
ATOM 921 O O . VAL A 1 119 ? 13.567 0.059 1.905 1.00 96.44 119 VAL A O 1
ATOM 924 N N . TRP A 1 120 ? 15.456 -0.538 2.959 1.00 96.44 120 TRP A N 1
ATOM 925 C CA . TRP A 1 120 ? 14.815 -0.931 4.210 1.00 96.44 120 TRP A CA 1
ATOM 926 C C . TRP A 1 120 ? 14.058 0.227 4.876 1.00 96.44 120 TRP A C 1
ATOM 928 O O . TRP A 1 120 ? 12.913 0.053 5.284 1.00 96.44 120 TRP A O 1
ATOM 938 N N . ASP A 1 121 ? 14.634 1.430 4.908 1.00 94.88 121 ASP A N 1
ATOM 939 C CA . ASP A 1 121 ? 13.954 2.628 5.414 1.00 94.88 121 ASP A CA 1
ATOM 940 C C . ASP A 1 121 ? 12.681 2.945 4.610 1.00 94.88 121 ASP A C 1
ATOM 942 O O . ASP A 1 121 ? 11.643 3.292 5.182 1.00 94.88 121 ASP A O 1
ATOM 946 N N . ASN A 1 122 ? 12.722 2.767 3.284 1.00 96.56 122 ASN A N 1
ATOM 947 C CA . ASN A 1 122 ? 11.541 2.908 2.436 1.00 96.56 122 ASN A CA 1
ATOM 948 C C . ASN A 1 122 ? 10.485 1.828 2.732 1.00 96.56 122 ASN A C 1
ATOM 950 O O . ASN A 1 122 ? 9.291 2.135 2.771 1.00 96.56 122 ASN A O 1
ATOM 954 N N . GLU A 1 123 ? 10.912 0.588 2.997 1.00 96.44 123 GLU A N 1
ATOM 955 C CA . GLU A 1 123 ? 10.024 -0.505 3.409 1.00 96.44 123 GLU A CA 1
ATOM 956 C C . GLU A 1 123 ? 9.389 -0.272 4.773 1.00 96.44 123 GLU A C 1
ATOM 958 O O . GLU A 1 123 ? 8.252 -0.679 4.983 1.00 96.44 123 GLU A O 1
ATOM 963 N N . LEU A 1 124 ? 10.059 0.396 5.706 1.00 94.81 124 LEU A N 1
ATOM 964 C CA . LEU A 1 124 ? 9.475 0.719 7.007 1.00 94.81 124 LEU A CA 1
ATOM 965 C C . LEU A 1 124 ? 8.339 1.752 6.897 1.00 94.81 124 LEU A C 1
ATOM 967 O O . LEU A 1 124 ? 7.397 1.730 7.698 1.00 94.81 124 LEU A O 1
ATOM 971 N N . GLY A 1 125 ? 8.393 2.616 5.881 1.00 93.44 125 GLY A N 1
ATOM 972 C CA . GLY A 1 125 ? 7.478 3.735 5.662 1.00 93.44 125 GLY A CA 1
ATOM 973 C C . GLY A 1 125 ? 5.985 3.408 5.797 1.00 93.44 125 GLY A C 1
ATOM 974 O O . GLY A 1 125 ? 5.329 4.023 6.640 1.00 93.44 125 GLY A O 1
ATOM 975 N N . PRO A 1 126 ? 5.427 2.428 5.057 1.00 93.56 126 PRO A N 1
ATOM 976 C CA . PRO A 1 126 ? 4.009 2.075 5.154 1.00 93.56 126 PRO A CA 1
ATOM 977 C C . PRO A 1 126 ? 3.564 1.668 6.564 1.00 93.56 126 PRO A C 1
ATOM 979 O O . PRO A 1 126 ? 2.460 2.010 6.987 1.00 93.56 126 PRO A O 1
ATOM 982 N N . VAL A 1 127 ? 4.419 0.967 7.322 1.00 93.00 127 VAL A N 1
ATOM 983 C CA . VAL A 1 127 ? 4.089 0.550 8.696 1.00 93.00 127 VAL A CA 1
ATOM 984 C C . VAL A 1 127 ? 4.131 1.753 9.634 1.00 93.00 127 VAL A C 1
ATOM 986 O O . VAL A 1 127 ? 3.213 1.954 10.431 1.00 93.00 127 VAL A O 1
ATOM 989 N N . TYR A 1 128 ? 5.157 2.598 9.509 1.00 90.06 128 TYR A N 1
ATOM 990 C CA . TYR A 1 128 ? 5.264 3.820 10.302 1.00 90.06 128 TYR A CA 1
ATOM 991 C C . TYR A 1 128 ? 4.221 4.878 9.959 1.00 90.06 128 TYR A C 1
ATOM 993 O O . TYR A 1 128 ? 3.926 5.708 10.813 1.00 90.06 128 TYR A O 1
ATOM 1001 N N . GLU A 1 129 ? 3.650 4.867 8.758 1.00 89.69 129 GLU A N 1
ATOM 1002 C CA . GLU A 1 129 ? 2.519 5.725 8.409 1.00 89.69 129 GLU A CA 1
ATOM 1003 C C . GLU A 1 129 ? 1.190 5.166 8.951 1.00 89.69 129 GLU A C 1
ATOM 1005 O O . GLU A 1 129 ? 0.340 5.937 9.400 1.00 89.69 129 GLU A O 1
ATOM 1010 N N . ASP A 1 130 ? 1.029 3.839 9.010 1.00 88.06 130 ASP A N 1
ATOM 1011 C CA . ASP A 1 130 ? -0.166 3.188 9.563 1.00 88.06 130 ASP A CA 1
ATOM 1012 C C . ASP A 1 130 ? -0.280 3.359 11.090 1.00 88.06 130 ASP A C 1
ATOM 1014 O O . ASP A 1 130 ? -1.339 3.738 11.596 1.00 88.06 130 ASP A O 1
ATOM 1018 N N . LEU A 1 131 ? 0.795 3.117 11.848 1.00 84.25 131 LEU A N 1
ATOM 1019 C CA . LEU A 1 131 ? 0.778 3.160 13.320 1.00 84.25 131 LEU A CA 1
ATOM 1020 C C . LEU A 1 131 ? 0.237 4.478 13.932 1.00 84.25 131 LEU A C 1
ATOM 1022 O O . LEU A 1 131 ? -0.636 4.410 14.800 1.00 84.25 131 LEU A O 1
ATOM 1026 N N . PRO A 1 132 ? 0.680 5.686 13.528 1.00 78.75 132 PRO A N 1
ATOM 1027 C CA . PRO A 1 132 ? 0.154 6.945 14.059 1.00 78.75 132 PRO A CA 1
ATOM 1028 C C . PRO A 1 132 ? -1.273 7.253 13.586 1.00 78.75 132 PRO A C 1
ATOM 1030 O O . PRO A 1 132 ? -1.948 8.078 14.194 1.00 78.75 132 PRO A O 1
ATOM 1033 N N . VAL A 1 133 ? -1.774 6.605 12.529 1.00 77.50 133 VAL A N 1
ATOM 1034 C CA . VAL A 1 133 ? -3.180 6.737 12.103 1.00 77.50 133 VAL A CA 1
ATOM 1035 C C . VAL A 1 133 ? -4.123 5.977 13.044 1.00 77.50 133 VAL A C 1
ATOM 1037 O O . VAL A 1 133 ? -5.272 6.386 13.236 1.00 77.50 133 VAL A O 1
ATOM 1040 N N . ILE A 1 134 ? -3.651 4.888 13.654 1.00 82.44 134 ILE A N 1
ATOM 1041 C CA . ILE A 1 134 ? -4.436 4.043 14.568 1.00 82.44 134 ILE A CA 1
ATOM 1042 C C . ILE A 1 134 ? -4.698 4.742 15.913 1.00 82.44 134 ILE A C 1
ATOM 1044 O O . ILE A 1 134 ? -5.744 4.535 16.535 1.00 82.44 134 ILE A O 1
ATOM 1048 N N . GLU A 1 135 ? -3.793 5.607 16.358 1.00 82.12 135 GLU A N 1
ATOM 1049 C CA . GLU A 1 135 ? -3.908 6.324 17.632 1.00 82.12 135 GLU A CA 1
ATOM 1050 C C . GLU A 1 135 ? -5.150 7.248 17.695 1.00 82.12 135 GLU A C 1
ATOM 1052 O O . GLU A 1 135 ? -6.006 7.008 18.548 1.00 82.12 135 GLU A O 1
ATOM 1057 N N . PRO A 1 136 ? -5.390 8.180 16.750 1.00 79.44 136 PRO A N 1
ATOM 1058 C CA . PRO A 1 136 ? -6.611 8.997 16.710 1.00 79.44 136 PRO A CA 1
ATOM 1059 C C . PRO A 1 136 ? -7.914 8.190 16.612 1.00 79.44 136 PRO A C 1
ATOM 1061 O O . PRO A 1 136 ? -8.968 8.611 17.106 1.00 79.44 136 PRO A O 1
ATOM 1064 N N . LEU A 1 137 ? -7.876 7.031 15.944 1.00 81.81 137 LEU A N 1
ATOM 1065 C CA . LEU A 1 137 ? -9.012 6.107 15.880 1.00 81.81 137 LEU A CA 1
ATOM 1066 C C . LEU A 1 137 ? -9.316 5.545 17.269 1.00 81.81 137 LEU A C 1
ATOM 1068 O O . LEU A 1 137 ? -10.473 5.537 17.693 1.00 81.81 137 LEU A O 1
ATOM 1072 N N . THR A 1 138 ? -8.271 5.150 17.989 1.00 85.69 138 THR A N 1
ATOM 1073 C CA . THR A 1 138 ? -8.360 4.631 19.353 1.00 85.69 138 THR A CA 1
ATOM 1074 C C . THR A 1 138 ? -8.839 5.704 20.332 1.00 85.69 138 THR A C 1
ATOM 1076 O O . THR A 1 138 ? -9.781 5.458 21.083 1.00 85.69 138 THR A O 1
ATOM 1079 N N . GLU A 1 139 ? -8.313 6.929 20.249 1.00 85.25 139 GLU A N 1
ATOM 1080 C CA . GLU A 1 139 ? -8.794 8.082 21.026 1.00 85.25 139 GLU A CA 1
ATOM 1081 C C . GLU A 1 139 ? -10.273 8.388 20.753 1.00 85.25 139 GLU A C 1
ATOM 1083 O O . GLU A 1 139 ? -11.043 8.756 21.643 1.00 85.25 139 GLU A O 1
ATOM 1088 N N . THR A 1 140 ? -10.702 8.257 19.497 1.00 84.31 140 THR A N 1
ATOM 1089 C CA . THR A 1 140 ? -12.102 8.460 19.108 1.00 84.31 140 THR A CA 1
ATOM 1090 C C . THR A 1 140 ? -13.012 7.391 19.705 1.00 84.31 140 THR A C 1
ATOM 1092 O O . THR A 1 140 ? -14.126 7.717 20.119 1.00 84.31 140 THR A O 1
ATOM 1095 N N . VAL A 1 141 ? -12.549 6.141 19.777 1.00 86.25 141 VAL A N 1
ATOM 1096 C CA . VAL A 1 141 ? -13.259 5.051 20.458 1.00 86.25 141 VAL A CA 1
ATOM 1097 C C . VAL A 1 141 ? -13.333 5.314 21.965 1.00 86.25 141 VAL A C 1
ATOM 1099 O O . VAL A 1 141 ? -14.427 5.282 22.527 1.00 86.25 141 VAL A O 1
ATOM 1102 N N . GLN A 1 142 ? -12.213 5.664 22.601 1.00 87.81 142 GLN A N 1
ATOM 1103 C CA . GLN A 1 142 ? -12.141 5.935 24.042 1.00 87.81 142 GLN A CA 1
ATOM 1104 C C . GLN A 1 142 ? -13.035 7.100 24.477 1.00 87.81 142 GLN A C 1
ATOM 1106 O O . GLN A 1 142 ? -13.711 7.012 25.494 1.00 87.81 142 GLN A O 1
ATOM 1111 N N . ARG A 1 143 ? -13.101 8.182 23.690 1.00 86.88 143 ARG A N 1
ATOM 1112 C CA . ARG A 1 143 ? -13.979 9.327 23.994 1.00 86.88 143 ARG A CA 1
ATOM 1113 C C . ARG A 1 143 ? -15.469 9.014 23.874 1.00 86.88 143 ARG A C 1
ATOM 1115 O O . ARG A 1 143 ? -16.282 9.766 24.403 1.00 86.88 143 ARG A O 1
ATOM 1122 N N . ARG A 1 144 ? -15.843 7.984 23.110 1.00 83.69 144 ARG A N 1
ATOM 1123 C CA . ARG A 1 144 ? -17.243 7.697 22.757 1.00 83.69 144 ARG A CA 1
ATOM 1124 C C . ARG A 1 144 ? -17.831 6.491 23.467 1.00 83.69 144 ARG A C 1
ATOM 1126 O O . ARG A 1 144 ? -19.051 6.396 23.532 1.00 83.69 144 ARG A O 1
ATOM 1133 N N . SER A 1 145 ? -16.996 5.580 23.949 1.00 88.69 145 SER A N 1
ATOM 1134 C CA . SER A 1 145 ? -17.440 4.367 24.622 1.00 88.69 145 SER A CA 1
ATOM 1135 C C . SER A 1 145 ? -17.177 4.455 26.117 1.00 88.69 145 SER A C 1
ATOM 1137 O O . SER A 1 145 ? -16.071 4.792 26.522 1.00 88.69 145 SER A O 1
ATOM 1139 N N . MET A 1 146 ? -18.177 4.100 26.924 1.00 90.31 146 MET A N 1
ATOM 1140 C CA . MET A 1 146 ? -18.019 3.849 28.363 1.00 90.31 146 MET A CA 1
ATOM 1141 C C . MET A 1 146 ? -17.920 2.347 28.673 1.00 90.31 146 MET A C 1
ATOM 1143 O O . MET A 1 146 ? -17.844 1.962 29.836 1.00 90.31 146 MET A O 1
ATOM 1147 N N . ASP A 1 147 ? -17.947 1.494 27.644 1.00 95.06 147 ASP A N 1
ATOM 1148 C CA . ASP A 1 147 ? -17.881 0.046 27.802 1.00 95.06 147 ASP A CA 1
ATOM 1149 C C . ASP A 1 147 ? -16.468 -0.386 28.259 1.00 95.06 147 ASP A C 1
ATOM 1151 O O . ASP A 1 147 ? -15.487 -0.111 27.552 1.00 95.06 147 ASP A O 1
ATOM 1155 N N . PRO A 1 148 ? -16.331 -1.072 29.414 1.00 95.19 148 PRO A N 1
ATOM 1156 C CA . PRO A 1 148 ? -15.027 -1.468 29.945 1.00 95.19 148 PRO A CA 1
ATOM 1157 C C . PRO A 1 148 ? -14.222 -2.394 29.023 1.00 95.19 148 PRO A C 1
ATOM 1159 O O . PRO A 1 148 ? -12.996 -2.284 28.970 1.00 95.19 148 PRO A O 1
ATOM 1162 N N . MET A 1 149 ? -14.884 -3.284 28.276 1.00 95.81 149 MET A N 1
ATOM 1163 C CA . MET A 1 149 ? -14.225 -4.177 27.319 1.00 95.81 149 MET A CA 1
ATOM 1164 C C . MET A 1 149 ? -13.627 -3.360 26.172 1.00 95.81 149 MET A C 1
ATOM 1166 O O . MET A 1 149 ? -12.458 -3.540 25.831 1.00 95.81 149 MET A O 1
ATOM 1170 N N . VAL A 1 150 ? -14.391 -2.418 25.614 1.00 96.31 150 VAL A N 1
ATOM 1171 C CA . VAL A 1 150 ? -13.928 -1.551 24.518 1.00 96.31 150 VAL A CA 1
ATOM 1172 C C . VAL A 1 150 ? -12.743 -0.686 24.956 1.00 96.31 150 VAL A C 1
ATOM 1174 O O . VAL A 1 150 ? -11.757 -0.571 24.225 1.00 96.31 150 VAL A O 1
ATOM 1177 N N . LEU A 1 151 ? -12.803 -0.109 26.159 1.00 95.50 151 LEU A N 1
ATOM 1178 C CA . LEU A 1 151 ? -11.706 0.688 26.717 1.00 95.50 151 LEU A CA 1
ATOM 1179 C C . LEU A 1 151 ? -10.446 -0.158 26.963 1.00 95.50 151 LEU A C 1
ATOM 1181 O O . LEU A 1 151 ? -9.339 0.290 26.660 1.00 95.50 151 LEU A O 1
ATOM 1185 N N . SER A 1 152 ? -10.608 -1.396 27.440 1.00 96.31 152 SER A N 1
ATOM 1186 C CA . SER A 1 152 ? -9.505 -2.348 27.612 1.00 96.31 152 SER A CA 1
ATOM 1187 C C . SER A 1 152 ? -8.858 -2.730 26.274 1.00 96.31 152 SER A C 1
ATOM 1189 O O . SER A 1 152 ? -7.633 -2.702 26.150 1.00 96.31 152 SER A O 1
ATOM 1191 N N . MET A 1 153 ? -9.659 -2.999 25.237 1.00 96.94 153 MET A N 1
ATOM 1192 C CA . MET A 1 153 ? -9.156 -3.284 23.888 1.00 96.94 153 MET A CA 1
ATOM 1193 C C . MET A 1 153 ? -8.383 -2.099 23.300 1.00 96.94 153 MET A C 1
ATOM 1195 O O . MET A 1 153 ? -7.323 -2.293 22.706 1.00 96.94 153 MET A O 1
ATOM 1199 N N . ALA A 1 154 ? -8.886 -0.876 23.492 1.00 94.50 154 ALA A N 1
ATOM 1200 C CA . ALA A 1 154 ? -8.211 0.348 23.074 1.00 94.50 154 ALA A CA 1
ATOM 1201 C C . ALA A 1 154 ? -6.838 0.498 23.751 1.00 94.50 154 ALA A C 1
ATOM 1203 O O . ALA A 1 154 ? -5.833 0.705 23.073 1.00 94.50 154 ALA A O 1
ATOM 1204 N N . ALA A 1 155 ? -6.776 0.329 25.076 1.00 93.56 155 ALA A N 1
ATOM 1205 C CA . ALA A 1 155 ? -5.521 0.385 25.824 1.00 93.56 155 ALA A CA 1
ATOM 1206 C C . ALA A 1 155 ? -4.534 -0.717 25.389 1.00 93.56 155 ALA A C 1
ATOM 1208 O O . ALA A 1 155 ? -3.352 -0.443 25.189 1.00 93.56 155 ALA A O 1
ATOM 1209 N N . SER A 1 156 ? -5.023 -1.944 25.176 1.00 95.75 156 SER A N 1
ATOM 1210 C CA . SER A 1 156 ? -4.208 -3.066 24.694 1.00 95.75 156 SER A CA 1
ATOM 1211 C C . SER A 1 156 ? -3.619 -2.809 23.304 1.00 95.75 156 SER A C 1
ATOM 1213 O O . SER A 1 156 ? -2.458 -3.136 23.066 1.00 95.75 156 SER A O 1
ATOM 1215 N N . LEU A 1 157 ? -4.382 -2.192 22.394 1.00 94.75 157 LEU A N 1
ATOM 1216 C CA . LEU A 1 157 ? -3.883 -1.810 21.072 1.00 94.75 157 LEU A CA 1
ATOM 1217 C C . LEU A 1 157 ? -2.778 -0.751 21.171 1.00 94.75 157 LEU A C 1
ATOM 1219 O O . LEU A 1 157 ? -1.749 -0.900 20.520 1.00 94.75 157 LEU A O 1
ATOM 1223 N N . VAL A 1 158 ? -2.947 0.275 22.010 1.00 90.88 158 VAL A N 1
ATOM 1224 C CA . VAL A 1 158 ? -1.916 1.311 22.217 1.00 90.88 158 VAL A CA 1
ATOM 1225 C C . VAL A 1 158 ? -0.620 0.720 22.765 1.00 90.88 158 VAL A C 1
ATOM 1227 O O . VAL A 1 158 ? 0.448 1.013 22.230 1.00 90.88 158 VAL A O 1
ATOM 1230 N N . LEU A 1 159 ? -0.705 -0.139 23.785 1.00 91.94 159 LEU A N 1
ATOM 1231 C CA . LEU A 1 159 ? 0.467 -0.821 24.342 1.00 91.94 159 LEU A CA 1
ATOM 1232 C C . LEU A 1 159 ? 1.172 -1.667 23.281 1.00 91.94 159 LEU A C 1
ATOM 1234 O O . LEU A 1 159 ? 2.363 -1.493 23.049 1.00 91.94 159 LEU A O 1
ATOM 1238 N N . TRP A 1 160 ? 0.414 -2.496 22.561 1.00 94.56 160 TRP A N 1
ATOM 1239 C CA . TRP A 1 160 ? 0.968 -3.337 21.507 1.00 94.56 160 TRP A CA 1
ATOM 1240 C C . TRP A 1 160 ? 1.650 -2.520 20.399 1.00 94.56 160 TRP A C 1
ATOM 1242 O O . TRP A 1 160 ? 2.724 -2.900 19.941 1.00 94.56 160 TRP A O 1
ATOM 1252 N N . MET A 1 161 ? 1.077 -1.380 19.989 1.00 90.75 161 MET A N 1
ATOM 1253 C CA . MET A 1 161 ? 1.702 -0.494 18.998 1.00 90.75 161 MET A CA 1
ATOM 1254 C C . MET A 1 161 ? 3.029 0.084 19.488 1.00 90.75 161 MET A C 1
ATOM 1256 O O . MET A 1 161 ? 3.957 0.226 18.694 1.00 90.75 161 MET A O 1
ATOM 1260 N N . ASN A 1 162 ? 3.132 0.427 20.773 1.00 88.19 162 ASN A N 1
ATOM 1261 C CA . ASN A 1 162 ? 4.387 0.898 21.353 1.00 88.19 162 ASN A CA 1
ATOM 1262 C C . ASN A 1 162 ? 5.455 -0.198 21.326 1.00 88.19 162 ASN A C 1
ATOM 1264 O O . ASN A 1 162 ? 6.574 0.078 20.900 1.00 88.19 162 ASN A O 1
ATOM 1268 N N . ASP A 1 163 ? 5.091 -1.437 21.662 1.00 91.31 163 ASP A N 1
ATOM 1269 C CA . ASP A 1 163 ? 6.001 -2.583 21.563 1.00 91.31 163 ASP A CA 1
ATOM 1270 C C . ASP A 1 163 ? 6.451 -2.817 20.111 1.00 91.31 163 ASP A C 1
ATOM 1272 O O . ASP A 1 163 ? 7.633 -3.036 19.849 1.00 91.31 163 ASP A O 1
ATOM 1276 N N . GLN A 1 164 ? 5.536 -2.695 19.138 1.00 92.62 164 GLN A N 1
ATOM 1277 C CA . GLN A 1 164 ? 5.887 -2.868 17.724 1.00 92.62 164 GLN A CA 1
ATOM 1278 C C . GLN A 1 164 ? 6.820 -1.770 17.208 1.00 92.62 164 GLN A C 1
ATOM 1280 O O . GLN A 1 164 ? 7.674 -2.055 16.377 1.00 92.62 164 GLN A O 1
ATOM 1285 N N . ARG A 1 165 ? 6.712 -0.527 17.695 1.00 87.38 165 ARG A N 1
ATOM 1286 C CA . ARG A 1 165 ? 7.659 0.543 17.325 1.00 87.38 165 ARG A CA 1
ATOM 1287 C C . ARG A 1 165 ? 9.087 0.215 17.755 1.00 87.38 165 ARG A C 1
ATOM 1289 O O . ARG A 1 165 ? 10.020 0.547 17.033 1.00 87.38 165 ARG A O 1
ATOM 1296 N N . VAL A 1 166 ? 9.253 -0.433 18.907 1.00 87.94 166 VAL A N 1
ATOM 1297 C CA . VAL A 1 166 ? 10.565 -0.920 19.355 1.00 87.94 166 VAL A CA 1
ATOM 1298 C C . VAL A 1 166 ? 11.020 -2.072 18.459 1.00 87.94 166 VAL A C 1
ATOM 1300 O O . VAL A 1 166 ? 12.102 -1.994 17.886 1.00 87.94 166 VAL A O 1
ATOM 1303 N N . ALA A 1 167 ? 10.156 -3.068 18.235 1.00 89.94 167 ALA A N 1
ATOM 1304 C CA . ALA A 1 167 ? 10.474 -4.223 17.396 1.00 89.94 167 ALA A CA 1
ATOM 1305 C C . ALA A 1 167 ? 10.882 -3.837 15.960 1.00 89.94 167 ALA A C 1
ATOM 1307 O O . ALA A 1 167 ? 11.819 -4.410 15.414 1.00 89.94 167 ALA A O 1
ATOM 1308 N N . LEU A 1 168 ? 10.227 -2.838 15.354 1.00 90.88 168 LEU A N 1
ATOM 1309 C CA . LEU A 1 168 ? 10.559 -2.342 14.011 1.00 90.88 168 LEU A CA 1
ATOM 1310 C C . LEU A 1 168 ? 11.976 -1.758 13.923 1.00 90.88 168 LEU A C 1
ATOM 1312 O O . LEU A 1 168 ? 12.645 -1.955 12.909 1.00 90.88 168 LEU A O 1
ATOM 1316 N N . ASN A 1 169 ? 12.443 -1.066 14.968 1.00 86.31 169 ASN A N 1
ATOM 1317 C CA . ASN A 1 169 ? 13.817 -0.561 15.015 1.00 86.31 169 ASN A CA 1
ATOM 1318 C C . ASN A 1 169 ? 14.833 -1.708 15.090 1.00 86.31 169 ASN A C 1
ATOM 1320 O O . ASN A 1 169 ? 15.894 -1.633 14.468 1.00 86.31 169 ASN A O 1
ATOM 1324 N N . ASP A 1 170 ? 14.490 -2.784 15.797 1.00 91.62 170 ASP A N 1
ATOM 1325 C CA . ASP A 1 170 ? 15.375 -3.935 15.968 1.00 91.62 170 ASP A CA 1
ATOM 1326 C C . ASP A 1 170 ? 15.518 -4.766 14.683 1.00 91.62 170 ASP A C 1
ATOM 1328 O O . ASP A 1 170 ? 16.592 -5.312 14.438 1.00 91.62 170 ASP A O 1
ATOM 1332 N N . LEU A 1 171 ? 14.501 -4.806 13.810 1.00 94.12 171 LEU A N 1
ATOM 1333 C CA . LEU A 1 171 ? 14.564 -5.552 12.541 1.00 94.12 171 LEU A CA 1
ATOM 1334 C C . LEU A 1 171 ? 15.741 -5.113 11.650 1.00 94.12 171 LEU A C 1
ATOM 1336 O O . LEU A 1 171 ? 16.450 -5.955 11.099 1.00 94.12 171 LEU A O 1
ATOM 1340 N N . GLY A 1 172 ? 15.988 -3.802 11.537 1.00 91.50 172 GLY A N 1
ATOM 1341 C CA . GLY A 1 172 ? 17.116 -3.279 10.755 1.00 91.50 172 GLY A CA 1
ATOM 1342 C C . GLY A 1 172 ? 18.472 -3.673 11.348 1.00 91.50 172 GLY A C 1
ATOM 1343 O O . GLY A 1 172 ? 19.400 -4.023 10.618 1.00 91.50 172 GLY A O 1
ATOM 1344 N N . VAL A 1 173 ? 18.567 -3.694 12.680 1.00 93.06 173 VAL A N 1
ATOM 1345 C CA . VAL A 1 173 ? 19.762 -4.149 13.406 1.00 93.06 173 VAL A CA 1
ATOM 1346 C C . VAL A 1 173 ? 19.970 -5.656 13.225 1.00 93.06 173 VAL A C 1
ATOM 1348 O O . VAL A 1 173 ? 21.104 -6.106 13.057 1.00 93.06 173 VAL A O 1
ATOM 1351 N N . SER A 1 174 ? 18.897 -6.449 13.224 1.00 94.38 174 SER A N 1
ATOM 1352 C CA . SER A 1 174 ? 18.955 -7.890 12.959 1.00 94.38 174 SER A CA 1
ATOM 1353 C C . SER A 1 174 ? 19.421 -8.197 11.534 1.00 94.38 174 SER A C 1
ATOM 1355 O O . SER A 1 174 ? 20.251 -9.094 11.369 1.00 94.38 174 SER A O 1
ATOM 1357 N N . LEU A 1 175 ? 18.969 -7.431 10.533 1.00 94.19 175 LEU A N 1
ATOM 1358 C CA . LEU A 1 175 ? 19.482 -7.508 9.157 1.00 94.19 175 LEU A CA 1
ATOM 1359 C C . LEU A 1 175 ? 20.978 -7.173 9.097 1.00 94.19 175 LEU A C 1
ATOM 1361 O O . LEU A 1 175 ? 21.760 -7.927 8.522 1.00 94.19 175 LEU A O 1
ATOM 1365 N N . GLU A 1 176 ? 21.402 -6.083 9.742 1.00 93.81 176 GLU A N 1
ATOM 1366 C CA . GLU A 1 176 ? 22.809 -5.662 9.774 1.00 93.81 176 GLU A CA 1
ATOM 1367 C C . GLU A 1 176 ? 23.726 -6.706 10.428 1.00 93.81 176 GLU A C 1
ATOM 1369 O O . GLU A 1 176 ? 24.857 -6.916 9.992 1.00 93.81 176 GLU A O 1
ATOM 1374 N N . ARG A 1 177 ? 23.228 -7.392 11.460 1.00 95.00 177 ARG A N 1
ATOM 1375 C CA . ARG A 1 177 ? 23.949 -8.458 12.170 1.00 95.00 177 ARG A CA 1
ATOM 1376 C C . ARG A 1 177 ? 23.807 -9.835 11.518 1.00 95.00 177 ARG A C 1
ATOM 1378 O O . ARG A 1 177 ? 24.277 -10.807 12.107 1.00 95.00 177 ARG A O 1
ATOM 1385 N N . ALA A 1 178 ? 23.154 -9.931 10.357 1.00 92.38 178 ALA A N 1
ATOM 1386 C CA . ALA A 1 178 ? 22.845 -11.187 9.668 1.00 92.38 178 ALA A CA 1
ATOM 1387 C C . ALA A 1 178 ? 22.121 -12.225 10.556 1.00 92.38 178 ALA A C 1
ATOM 1389 O O . ALA A 1 178 ? 22.288 -13.431 10.389 1.00 92.38 178 ALA A O 1
ATOM 1390 N N . GLN A 1 179 ? 21.327 -11.755 11.524 1.00 94.94 179 GLN A N 1
ATOM 1391 C CA . GLN A 1 179 ? 20.503 -12.597 12.403 1.00 94.94 179 GLN A CA 1
ATOM 1392 C C . GLN A 1 179 ? 19.151 -12.946 11.777 1.00 94.94 179 GLN A C 1
ATOM 1394 O O . GLN A 1 179 ? 18.470 -13.848 12.250 1.00 94.94 179 GLN A O 1
ATOM 1399 N N . MET A 1 180 ? 18.769 -12.200 10.746 1.00 93.88 180 MET A N 1
ATOM 1400 C CA . MET A 1 180 ? 17.529 -12.326 9.999 1.00 93.88 180 MET A CA 1
ATOM 1401 C C . MET A 1 180 ? 17.856 -12.091 8.529 1.00 93.88 180 MET A C 1
ATOM 1403 O O . MET A 1 180 ? 18.691 -11.237 8.218 1.00 93.88 180 MET A O 1
ATOM 1407 N N . ASP A 1 181 ? 17.216 -12.836 7.631 1.00 93.06 181 ASP A N 1
ATOM 1408 C CA . ASP A 1 181 ? 17.345 -12.582 6.199 1.00 93.06 181 ASP A CA 1
ATOM 1409 C C . ASP A 1 181 ? 16.306 -11.550 5.704 1.00 93.06 181 ASP A C 1
ATOM 1411 O O . ASP A 1 181 ? 15.287 -11.309 6.361 1.00 93.06 181 ASP A O 1
ATOM 1415 N N . PRO A 1 182 ? 16.532 -10.912 4.543 1.00 94.88 182 PRO A N 1
ATOM 1416 C CA . PRO A 1 182 ? 15.597 -9.944 3.973 1.00 94.88 182 PRO A CA 1
ATOM 1417 C C . PRO A 1 182 ? 14.152 -10.425 3.804 1.00 94.88 182 PRO A C 1
ATOM 1419 O O . PRO A 1 182 ? 13.220 -9.642 3.980 1.00 94.88 182 PRO A O 1
ATOM 1422 N N . ALA A 1 183 ? 13.937 -11.697 3.470 1.00 94.94 183 ALA A N 1
ATOM 1423 C CA . ALA A 1 183 ? 12.595 -12.230 3.271 1.00 94.94 183 ALA A CA 1
ATOM 1424 C C . ALA A 1 183 ? 11.861 -12.428 4.595 1.00 94.94 183 ALA A C 1
ATOM 1426 O O . ALA A 1 183 ? 10.664 -12.138 4.689 1.00 94.94 183 ALA A O 1
ATOM 1427 N N . GLU A 1 184 ? 12.570 -12.886 5.622 1.00 94.69 184 GLU A N 1
ATOM 1428 C CA . GLU A 1 184 ? 12.048 -12.951 6.979 1.00 94.69 184 GLU A CA 1
ATOM 1429 C C . GLU A 1 184 ? 11.699 -11.547 7.491 1.00 94.69 184 GLU A C 1
ATOM 1431 O O . GLU A 1 184 ? 10.602 -11.348 8.012 1.00 94.69 184 GLU A O 1
ATOM 1436 N N . ALA A 1 185 ? 12.554 -10.551 7.247 1.00 95.62 185 ALA A N 1
ATOM 1437 C CA . ALA A 1 185 ? 12.297 -9.168 7.641 1.00 95.62 185 ALA A CA 1
ATOM 1438 C C . ALA A 1 185 ? 11.043 -8.584 6.967 1.00 95.62 185 ALA A C 1
ATOM 1440 O O . ALA A 1 185 ? 10.185 -8.021 7.650 1.00 95.62 185 ALA A O 1
ATOM 1441 N N . LEU A 1 186 ? 10.875 -8.779 5.652 1.00 95.88 186 LEU A N 1
ATOM 1442 C CA . LEU A 1 186 ? 9.652 -8.383 4.937 1.00 95.88 186 LEU A CA 1
ATOM 1443 C C . LEU A 1 186 ? 8.412 -9.107 5.483 1.00 95.88 186 LEU A C 1
ATOM 1445 O O . LEU A 1 186 ? 7.370 -8.484 5.683 1.00 95.88 186 LEU A O 1
ATOM 1449 N N . THR A 1 187 ? 8.540 -10.396 5.810 1.00 94.94 187 THR A N 1
ATOM 1450 C CA . THR A 1 187 ? 7.460 -11.182 6.427 1.00 94.94 187 THR A CA 1
ATOM 1451 C C . THR A 1 187 ? 7.088 -10.649 7.816 1.00 94.94 187 THR A C 1
ATOM 1453 O O . THR A 1 187 ? 5.909 -10.635 8.172 1.00 94.94 187 THR A O 1
ATOM 1456 N N . GLN A 1 188 ? 8.053 -10.166 8.607 1.00 95.56 188 GLN A N 1
ATOM 1457 C CA . GLN A 1 188 ? 7.760 -9.516 9.890 1.00 95.56 188 GLN A CA 1
ATOM 1458 C C . GLN A 1 188 ? 7.040 -8.178 9.703 1.00 95.56 188 GLN A C 1
ATOM 1460 O O . GLN A 1 188 ? 6.096 -7.897 10.444 1.00 95.56 188 GLN A O 1
ATOM 1465 N N . LEU A 1 189 ? 7.418 -7.375 8.702 1.00 95.38 189 LEU A N 1
ATOM 1466 C CA . LEU A 1 189 ? 6.681 -6.147 8.390 1.00 95.38 189 LEU A CA 1
ATOM 1467 C C . LEU A 1 189 ? 5.235 -6.445 7.989 1.00 95.38 189 LEU A C 1
ATOM 1469 O O . LEU A 1 189 ? 4.328 -5.724 8.414 1.00 95.38 189 LEU A O 1
ATOM 1473 N N . ASP A 1 190 ? 5.020 -7.507 7.212 1.00 94.00 190 ASP A N 1
ATOM 1474 C CA . ASP A 1 190 ? 3.679 -7.956 6.847 1.00 94.00 190 ASP A CA 1
ATOM 1475 C C . ASP A 1 190 ? 2.879 -8.376 8.073 1.00 94.00 190 ASP A C 1
ATOM 1477 O O . ASP A 1 190 ? 1.785 -7.869 8.315 1.00 94.00 190 ASP A O 1
ATOM 1481 N N . ARG A 1 191 ? 3.474 -9.225 8.917 1.00 93.88 191 ARG A N 1
ATOM 1482 C CA . ARG A 1 191 ? 2.862 -9.696 10.161 1.00 93.88 191 ARG A CA 1
ATOM 1483 C C . ARG A 1 191 ? 2.439 -8.535 11.063 1.00 93.88 191 ARG A C 1
ATOM 1485 O O . ARG A 1 191 ? 1.337 -8.560 11.609 1.00 93.88 191 ARG A O 1
ATOM 1492 N N . ILE A 1 192 ? 3.302 -7.532 11.235 1.00 93.56 192 ILE A N 1
ATO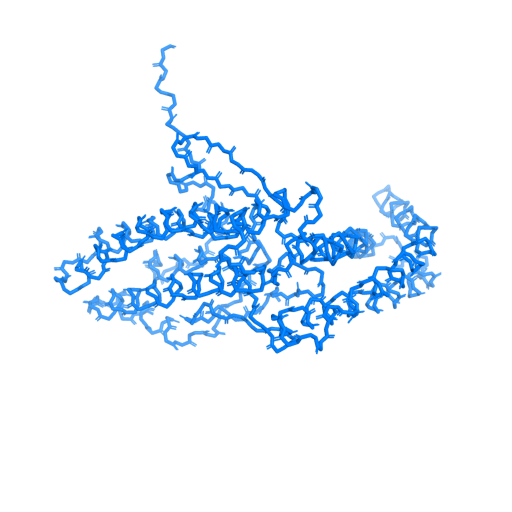M 1493 C CA . ILE A 1 192 ? 3.018 -6.355 12.066 1.00 93.56 192 ILE A CA 1
ATOM 1494 C C . ILE A 1 192 ? 1.866 -5.548 11.468 1.00 93.56 192 ILE A C 1
ATOM 1496 O O . ILE A 1 192 ? 0.923 -5.199 12.180 1.00 93.56 192 ILE A O 1
ATOM 1500 N N . ALA A 1 193 ? 1.911 -5.256 10.169 1.00 91.25 193 ALA A N 1
ATOM 1501 C CA . ALA A 1 193 ? 0.864 -4.485 9.514 1.00 91.25 193 ALA A CA 1
ATOM 1502 C C . ALA A 1 193 ? -0.495 -5.211 9.555 1.00 91.25 193 ALA A C 1
ATOM 1504 O O . ALA A 1 193 ? -1.510 -4.597 9.894 1.00 91.25 193 ALA A O 1
ATOM 1505 N N . ASP A 1 194 ? -0.517 -6.520 9.314 1.00 90.94 194 ASP A N 1
ATOM 1506 C CA . ASP A 1 194 ? -1.717 -7.353 9.417 1.00 90.94 194 ASP A CA 1
ATOM 1507 C C . ASP A 1 194 ? -2.288 -7.393 10.829 1.00 90.94 194 ASP A C 1
ATOM 1509 O O . ASP A 1 194 ? -3.490 -7.194 11.036 1.00 90.94 194 ASP A O 1
ATOM 1513 N N . GLU A 1 195 ? -1.436 -7.624 11.826 1.00 92.69 195 GLU A N 1
ATOM 1514 C CA . GLU A 1 195 ? -1.866 -7.683 13.216 1.00 92.69 195 GLU A CA 1
ATOM 1515 C C . GLU A 1 195 ? -2.422 -6.325 13.678 1.00 92.69 195 GLU A C 1
ATOM 1517 O O . GLU A 1 195 ? -3.459 -6.282 14.353 1.00 92.69 195 GLU A O 1
ATOM 1522 N N . ALA A 1 196 ? -1.821 -5.214 13.235 1.00 90.31 196 ALA A N 1
ATOM 1523 C CA . ALA A 1 196 ? -2.320 -3.866 13.494 1.00 90.31 196 ALA A CA 1
ATOM 1524 C C . ALA A 1 196 ? -3.733 -3.664 12.920 1.00 90.31 196 ALA A C 1
ATOM 1526 O O . ALA A 1 196 ? -4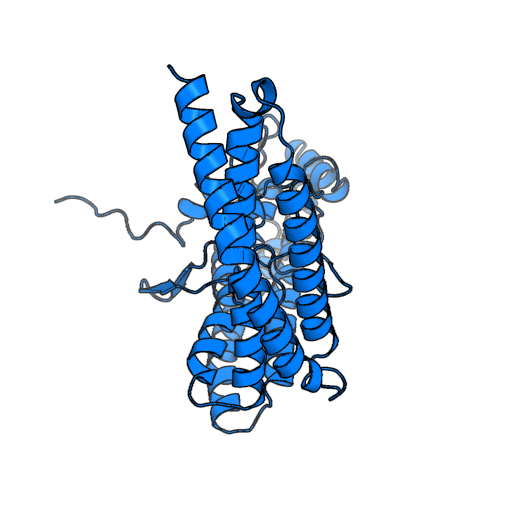.633 -3.193 13.627 1.00 90.31 196 ALA A O 1
ATOM 1527 N N . ARG A 1 197 ? -3.965 -4.079 11.665 1.00 89.56 197 ARG A N 1
ATOM 1528 C CA . ARG A 1 197 ? -5.287 -3.997 11.022 1.00 89.56 197 ARG A CA 1
ATOM 1529 C C . ARG A 1 197 ? -6.314 -4.876 11.722 1.00 89.56 197 ARG A C 1
ATOM 1531 O O . ARG A 1 197 ? -7.408 -4.401 12.024 1.00 89.56 197 ARG A O 1
ATOM 1538 N N . VAL A 1 198 ? -5.975 -6.129 12.027 1.00 91.81 198 VAL A N 1
ATOM 1539 C CA . VAL A 1 198 ? -6.882 -7.067 12.707 1.00 91.81 198 VAL A CA 1
ATOM 1540 C C . VAL A 1 198 ? -7.298 -6.530 14.074 1.00 91.81 198 VAL A C 1
ATOM 1542 O O . VAL A 1 198 ? -8.487 -6.552 14.407 1.00 91.81 198 VAL A O 1
ATOM 1545 N N . ARG A 1 199 ? -6.350 -6.019 14.868 1.00 93.88 199 ARG A N 1
ATOM 1546 C CA . ARG A 1 199 ? -6.649 -5.436 16.182 1.00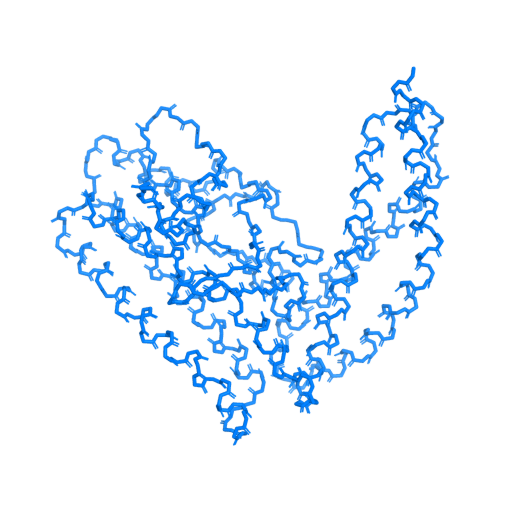 93.88 199 ARG A CA 1
ATOM 1547 C C . ARG A 1 199 ? -7.528 -4.188 16.061 1.00 93.88 199 ARG A C 1
ATOM 1549 O O . ARG A 1 199 ? -8.504 -4.074 16.802 1.00 93.88 199 ARG A O 1
ATOM 1556 N N . LEU A 1 200 ? -7.247 -3.301 15.104 1.00 91.69 200 LEU A N 1
ATOM 1557 C CA . LEU A 1 200 ? -8.062 -2.108 14.858 1.00 91.69 200 LEU A CA 1
ATOM 1558 C C . LEU A 1 200 ? -9.493 -2.457 14.420 1.00 91.69 200 LEU A C 1
ATOM 1560 O O . LEU A 1 200 ? -10.453 -1.907 14.954 1.00 91.69 200 LEU A O 1
ATOM 1564 N N . VAL A 1 201 ? -9.653 -3.380 13.471 1.00 91.88 201 VAL A N 1
ATOM 1565 C CA . VAL A 1 201 ? -10.964 -3.837 12.984 1.00 91.88 201 VAL A CA 1
ATOM 1566 C C . VAL A 1 201 ? -11.793 -4.415 14.130 1.00 91.88 201 VAL A C 1
ATOM 1568 O O . VAL A 1 201 ? -12.957 -4.047 14.286 1.00 91.88 201 VAL A O 1
ATOM 1571 N N . ARG A 1 202 ? -11.183 -5.252 14.980 1.00 93.75 202 ARG A N 1
ATOM 1572 C CA . ARG A 1 202 ? -11.835 -5.803 16.179 1.00 93.75 202 ARG A CA 1
ATOM 1573 C C . ARG A 1 202 ? -12.250 -4.711 17.162 1.00 93.75 202 ARG A C 1
ATOM 1575 O O . ARG A 1 202 ? -13.360 -4.766 17.683 1.00 93.75 202 ARG A O 1
ATOM 1582 N N . LEU A 1 203 ? -11.392 -3.715 17.399 1.00 94.88 203 LEU A N 1
ATOM 1583 C CA . LEU A 1 203 ? -11.712 -2.577 18.263 1.00 94.88 203 LEU A CA 1
ATOM 1584 C C . LEU A 1 203 ? -12.909 -1.780 17.730 1.00 94.88 203 LEU A C 1
ATOM 1586 O O . LEU A 1 203 ? -13.817 -1.456 18.492 1.00 94.88 203 LEU A O 1
ATOM 1590 N N . ILE A 1 204 ? -12.931 -1.482 16.428 1.00 91.56 204 ILE A N 1
ATOM 1591 C CA . ILE A 1 204 ? -14.038 -0.754 15.795 1.00 91.56 204 ILE A CA 1
ATOM 1592 C C . ILE A 1 204 ? -15.329 -1.568 15.876 1.00 91.56 204 ILE A C 1
ATOM 1594 O O . ILE A 1 204 ? -16.365 -1.018 16.240 1.00 91.56 204 ILE A O 1
ATOM 1598 N N . GLU A 1 205 ? -15.287 -2.867 15.574 1.00 93.31 205 GLU A N 1
ATOM 1599 C CA . GLU A 1 205 ? -16.470 -3.726 15.647 1.00 93.31 205 GLU A CA 1
ATOM 1600 C C . GLU A 1 205 ? -17.035 -3.799 17.073 1.00 93.31 205 GLU A C 1
ATOM 1602 O O . GLU A 1 205 ? -18.243 -3.639 17.247 1.00 93.31 205 GLU A O 1
ATOM 1607 N N . ALA A 1 206 ? -16.175 -3.944 18.088 1.00 95.06 206 ALA A N 1
ATOM 1608 C CA . ALA A 1 206 ? -16.581 -3.928 19.492 1.00 95.06 206 ALA A CA 1
ATOM 1609 C C . ALA A 1 206 ? -17.179 -2.572 19.904 1.00 95.06 206 ALA A C 1
ATOM 1611 O O . ALA A 1 206 ? -18.256 -2.523 20.493 1.00 95.06 206 ALA A O 1
ATOM 1612 N N . ALA A 1 207 ? -16.530 -1.463 19.533 1.00 93.56 207 ALA A N 1
ATOM 1613 C CA . ALA A 1 207 ? -17.011 -0.116 19.839 1.00 93.56 207 ALA A CA 1
ATOM 1614 C C . ALA A 1 207 ? -18.377 0.179 19.202 1.00 93.56 207 ALA A C 1
ATOM 1616 O O . ALA A 1 207 ? -19.244 0.780 19.833 1.00 93.56 207 ALA A O 1
ATOM 1617 N N . LEU A 1 208 ? -18.582 -0.252 17.954 1.00 91.88 208 LEU A N 1
ATOM 1618 C CA . LEU A 1 208 ? -19.862 -0.100 17.266 1.00 91.88 208 LEU A CA 1
ATOM 1619 C C . LEU A 1 208 ? -20.943 -1.028 17.834 1.00 91.88 208 LEU A C 1
ATOM 1621 O O . LEU A 1 208 ? -22.108 -0.644 17.841 1.00 91.88 208 LEU A O 1
ATOM 1625 N N . GLY A 1 209 ? -20.576 -2.229 18.291 1.00 93.12 209 GLY A N 1
ATOM 1626 C CA . GLY A 1 209 ? -21.499 -3.174 18.922 1.00 93.12 209 GLY A CA 1
ATOM 1627 C C . GLY A 1 209 ? -21.966 -2.733 20.312 1.00 93.12 209 GLY A C 1
ATOM 1628 O O . GLY A 1 209 ? -23.125 -2.950 20.658 1.00 93.12 209 GLY A O 1
ATOM 1629 N N . ALA A 1 210 ? -21.095 -2.075 21.081 1.00 94.25 210 ALA A N 1
ATOM 1630 C CA . ALA A 1 210 ? -21.423 -1.534 22.401 1.00 94.25 210 ALA A CA 1
ATOM 1631 C C . ALA A 1 210 ? -22.354 -0.305 22.339 1.00 94.25 210 ALA A C 1
ATOM 1633 O O . ALA A 1 210 ? -23.076 -0.010 23.292 1.00 94.25 210 ALA A O 1
ATOM 1634 N N . ASP A 1 211 ? -22.370 0.417 21.215 1.00 91.69 211 ASP A N 1
ATOM 1635 C CA . ASP A 1 211 ? -23.237 1.578 21.023 1.00 91.69 211 ASP A CA 1
ATOM 1636 C C . ASP A 1 211 ? -24.667 1.166 20.632 1.00 91.69 211 ASP A C 1
ATOM 1638 O O . ASP A 1 211 ? -25.025 1.027 19.459 1.00 91.69 211 ASP A O 1
ATOM 1642 N N . THR A 1 212 ? -25.514 1.016 21.651 1.00 91.19 212 THR A N 1
ATOM 1643 C CA . THR A 1 212 ? -26.926 0.627 21.515 1.00 91.19 212 THR A CA 1
ATOM 1644 C C . THR A 1 212 ? -27.847 1.764 21.069 1.00 91.19 212 THR A C 1
ATOM 1646 O O . THR A 1 212 ? -29.036 1.528 20.833 1.00 91.19 212 THR A O 1
ATOM 1649 N N . SER A 1 213 ? -27.330 2.988 20.909 1.00 89.88 213 SER A N 1
ATOM 1650 C CA . SER A 1 213 ? -28.127 4.116 20.429 1.00 89.88 213 SER A CA 1
ATOM 1651 C C . SER A 1 213 ? -28.638 3.875 19.006 1.00 89.88 213 SER A C 1
ATOM 1653 O O . SER A 1 213 ? -28.054 3.132 18.215 1.00 89.88 213 SER A O 1
ATOM 1655 N N . MET A 1 214 ? -29.711 4.568 18.620 1.00 89.06 214 MET A N 1
ATOM 1656 C CA . MET A 1 214 ? -30.248 4.478 17.256 1.00 89.06 214 MET A CA 1
ATOM 1657 C C . MET A 1 214 ? -29.195 4.830 16.187 1.00 89.06 214 MET A C 1
ATOM 1659 O O . MET A 1 214 ? -29.165 4.231 15.110 1.00 89.06 214 MET A O 1
ATOM 1663 N N . ILE A 1 215 ? -28.316 5.797 16.477 1.00 86.31 215 ILE A N 1
ATOM 1664 C CA . ILE A 1 215 ? -27.215 6.184 15.585 1.00 86.31 215 ILE A CA 1
ATOM 1665 C C . ILE A 1 215 ? -26.133 5.093 15.576 1.00 86.31 215 ILE A C 1
ATOM 1667 O O . ILE A 1 215 ? -25.656 4.724 14.500 1.00 86.31 215 ILE A O 1
ATOM 1671 N N . GLY A 1 216 ? -25.792 4.530 16.738 1.00 87.75 216 GLY A N 1
ATOM 1672 C CA . GLY A 1 216 ? -24.890 3.386 16.896 1.00 87.75 216 GLY A CA 1
ATOM 1673 C C . GLY A 1 216 ? -25.298 2.174 16.072 1.00 87.75 216 GLY A C 1
ATOM 1674 O O . GLY A 1 216 ? -24.538 1.716 15.221 1.00 87.75 216 GLY A O 1
ATOM 1675 N N . GLN A 1 217 ? -26.553 1.744 16.190 1.00 89.38 217 GLN A N 1
ATOM 1676 C CA . GLN A 1 217 ? -27.102 0.632 15.410 1.00 89.38 217 GLN A CA 1
ATOM 1677 C C . GLN A 1 217 ? -27.033 0.880 13.897 1.00 89.38 217 GLN A C 1
ATOM 1679 O O . GLN A 1 217 ? -26.739 -0.032 13.120 1.00 89.38 217 GLN A O 1
ATOM 1684 N N . ARG A 1 218 ? -27.262 2.122 13.445 1.00 87.56 218 ARG A N 1
ATOM 1685 C CA . ARG A 1 218 ? -27.097 2.490 12.030 1.00 87.56 218 ARG A CA 1
ATOM 1686 C C . ARG A 1 218 ? -25.629 2.426 11.596 1.00 87.56 218 ARG A C 1
ATOM 1688 O O . ARG A 1 218 ? -25.363 1.918 10.506 1.00 87.56 218 ARG A O 1
ATOM 1695 N N . ARG A 1 219 ? -24.683 2.878 12.433 1.00 87.25 219 ARG A N 1
ATOM 1696 C CA . ARG A 1 219 ? -23.235 2.737 12.181 1.00 87.25 219 ARG A CA 1
ATOM 1697 C C . ARG A 1 219 ? -22.822 1.271 12.107 1.00 87.25 219 ARG A C 1
ATOM 1699 O O . ARG A 1 219 ? -22.180 0.887 11.134 1.00 87.25 219 ARG A O 1
ATOM 1706 N N . TYR A 1 220 ? -23.252 0.448 13.061 1.00 89.75 220 TYR A N 1
ATOM 1707 C CA . TYR A 1 220 ? -22.979 -0.988 13.078 1.00 89.75 220 TYR A CA 1
ATOM 1708 C C . TYR A 1 220 ? -23.569 -1.694 11.849 1.00 89.75 220 TYR A C 1
ATOM 1710 O O . TYR A 1 220 ? -22.888 -2.464 11.173 1.00 89.75 220 TYR A O 1
ATOM 1718 N N . LYS A 1 221 ? -24.807 -1.359 11.459 1.00 87.19 221 LYS A N 1
ATOM 1719 C CA . LYS A 1 221 ? -25.413 -1.870 10.221 1.00 87.19 221 LYS A CA 1
ATOM 1720 C C . LYS A 1 221 ? -24.632 -1.434 8.980 1.00 87.19 221 LYS A C 1
ATOM 1722 O O . LYS A 1 221 ? -24.456 -2.241 8.073 1.00 87.19 221 LYS A O 1
ATOM 1727 N N . ARG A 1 222 ? -24.155 -0.186 8.921 1.00 84.31 222 ARG A N 1
ATOM 1728 C CA . ARG A 1 222 ? -23.320 0.327 7.819 1.00 84.31 222 ARG A CA 1
ATOM 1729 C C . ARG A 1 222 ? -21.972 -0.399 7.751 1.00 84.31 222 ARG A C 1
ATOM 1731 O O . ARG A 1 222 ? -21.586 -0.811 6.663 1.00 84.31 222 ARG A O 1
ATOM 1738 N N . TRP A 1 223 ? -21.329 -0.621 8.897 1.00 86.19 223 TRP A N 1
ATOM 1739 C CA . TRP A 1 223 ? -20.110 -1.421 9.048 1.00 86.19 223 TRP A CA 1
ATOM 1740 C C . TRP A 1 223 ? -20.289 -2.848 8.520 1.00 86.19 223 TRP A C 1
ATOM 1742 O O . TRP A 1 223 ? -19.563 -3.267 7.625 1.00 86.19 223 TRP A O 1
ATOM 1752 N N . ARG A 1 224 ? -21.317 -3.564 8.997 1.00 85.50 224 ARG A N 1
ATOM 1753 C CA . ARG A 1 224 ? -21.604 -4.952 8.594 1.00 85.50 224 ARG A CA 1
ATOM 1754 C C . ARG A 1 224 ? -22.081 -5.077 7.147 1.00 85.50 224 ARG A C 1
ATOM 1756 O O . ARG A 1 224 ? -21.768 -6.062 6.490 1.00 85.50 224 ARG A O 1
ATOM 1763 N N . LYS A 1 225 ? -22.847 -4.102 6.641 1.00 76.81 225 LYS A N 1
ATOM 1764 C CA . LYS A 1 225 ? -23.335 -4.105 5.251 1.00 76.81 225 LYS A CA 1
ATOM 1765 C C . LYS A 1 225 ? -22.210 -3.812 4.254 1.00 76.81 225 LYS A C 1
ATOM 1767 O O . LYS A 1 225 ? -22.352 -4.188 3.097 1.00 76.81 225 LYS A O 1
ATOM 1772 N N . GLY A 1 226 ? -21.128 -3.155 4.689 1.00 62.88 226 GLY A N 1
ATOM 1773 C CA . GLY A 1 226 ? -19.760 -3.258 4.154 1.00 62.88 226 GLY A CA 1
ATOM 1774 C C . GLY A 1 226 ? -19.502 -2.999 2.661 1.00 62.88 226 GLY A C 1
ATOM 1775 O O . GLY A 1 226 ? -18.372 -3.178 2.223 1.00 62.88 226 GLY A O 1
ATOM 1776 N N . ALA A 1 227 ? -20.502 -2.626 1.859 1.00 54.59 227 ALA A N 1
ATOM 1777 C CA . ALA A 1 227 ? -20.397 -2.676 0.394 1.00 54.59 227 ALA A CA 1
ATOM 1778 C C . ALA A 1 227 ? -21.068 -1.503 -0.341 1.00 54.59 227 ALA A C 1
ATOM 1780 O O . ALA A 1 227 ? -21.045 -1.446 -1.566 1.00 54.59 227 ALA A O 1
ATOM 1781 N N . GLY A 1 228 ? -21.687 -0.562 0.379 1.00 57.16 228 GLY A N 1
ATOM 1782 C CA . GLY A 1 228 ? -22.409 0.552 -0.252 1.00 57.16 228 GLY A CA 1
ATOM 1783 C C . GLY A 1 228 ? -21.524 1.733 -0.652 1.00 57.16 228 GLY A C 1
ATOM 1784 O O . GLY A 1 228 ? -21.907 2.526 -1.509 1.00 57.16 228 GLY A O 1
ATOM 1785 N N . GLU A 1 229 ? -20.352 1.867 -0.030 1.00 72.38 229 GLU A N 1
ATOM 1786 C CA . GLU A 1 229 ? -19.464 3.005 -0.239 1.00 72.38 229 GLU A CA 1
ATOM 1787 C C . GLU A 1 229 ? -18.195 2.598 -0.951 1.00 72.38 229 GLU A C 1
ATOM 1789 O O . GLU A 1 229 ? -17.502 1.661 -0.558 1.00 72.38 229 GLU A O 1
ATOM 1794 N N . LYS A 1 230 ? -17.907 3.358 -1.999 1.00 79.69 230 LYS A N 1
ATOM 1795 C CA . LYS A 1 230 ? -16.709 3.215 -2.798 1.00 79.69 230 LYS A CA 1
ATOM 1796 C C . LYS A 1 230 ? -15.598 4.068 -2.207 1.00 79.69 230 LYS A C 1
ATOM 1798 O O . LYS A 1 230 ? -15.821 5.244 -1.905 1.00 79.69 230 LYS A O 1
ATOM 1803 N N . LEU A 1 231 ? -14.421 3.477 -2.057 1.00 76.94 231 LEU A N 1
ATOM 1804 C CA . LEU A 1 231 ? -13.213 4.208 -1.716 1.00 76.94 231 LEU A CA 1
ATOM 1805 C C . LEU A 1 231 ? -12.803 5.083 -2.892 1.00 76.94 231 LEU A C 1
ATOM 1807 O O . LEU A 1 231 ? -12.906 4.699 -4.061 1.00 76.94 231 LEU A O 1
ATOM 1811 N N . ARG A 1 232 ? -12.358 6.293 -2.573 1.00 76.00 232 ARG A N 1
ATOM 1812 C CA . ARG A 1 232 ? -11.698 7.158 -3.546 1.00 76.00 232 ARG A CA 1
ATOM 1813 C C . ARG A 1 232 ? -10.204 6.866 -3.531 1.00 76.00 232 ARG A C 1
ATOM 1815 O O . ARG A 1 232 ? -9.653 6.520 -2.492 1.00 76.00 232 ARG A O 1
ATOM 1822 N N . THR A 1 233 ? -9.538 7.121 -4.649 1.00 73.69 233 THR A N 1
ATOM 1823 C CA . THR A 1 233 ? -8.082 6.978 -4.800 1.00 73.69 233 THR A CA 1
ATOM 1824 C C . THR A 1 233 ? -7.310 7.673 -3.672 1.00 73.69 233 THR A C 1
ATOM 1826 O O . THR A 1 233 ? -6.401 7.109 -3.080 1.00 73.69 233 THR A O 1
ATOM 1829 N N . ASN A 1 234 ? -7.724 8.876 -3.270 1.00 74.56 234 ASN A N 1
ATOM 1830 C CA . ASN A 1 234 ? -7.060 9.629 -2.201 1.00 74.56 234 ASN A CA 1
ATOM 1831 C C . ASN A 1 234 ? -7.282 9.075 -0.780 1.00 74.56 234 ASN A C 1
ATOM 1833 O O . ASN A 1 234 ? -6.743 9.638 0.167 1.00 74.56 234 ASN A O 1
ATOM 1837 N N . GLU A 1 235 ? -8.131 8.063 -0.619 1.00 76.56 235 GLU A N 1
ATOM 1838 C CA . GLU A 1 235 ? -8.380 7.372 0.651 1.00 76.56 235 GLU A CA 1
ATOM 1839 C C . GLU A 1 235 ? -7.636 6.037 0.715 1.00 76.56 235 GLU A C 1
ATOM 1841 O O . GLU A 1 235 ? -7.544 5.452 1.791 1.00 76.56 235 GLU A O 1
ATOM 1846 N N . THR A 1 236 ? -7.137 5.559 -0.429 1.00 81.94 236 THR A N 1
ATOM 1847 C CA . THR A 1 236 ? -6.396 4.303 -0.536 1.00 81.94 236 THR A CA 1
ATOM 1848 C C . THR A 1 236 ? -4.890 4.509 -0.606 1.00 81.94 236 THR A C 1
ATOM 1850 O O . THR A 1 236 ? -4.157 3.586 -0.288 1.00 81.94 236 THR A O 1
ATOM 1853 N N . HIS A 1 237 ? -4.421 5.692 -1.003 1.00 87.69 237 HIS A N 1
ATOM 1854 C CA . HIS A 1 237 ? -2.996 5.965 -1.185 1.00 87.69 237 HIS A CA 1
ATOM 1855 C C . HIS A 1 237 ? -2.332 6.476 0.093 1.00 87.69 237 HIS A C 1
ATOM 1857 O O . HIS A 1 237 ? -2.858 7.372 0.758 1.00 87.69 237 HIS A O 1
ATOM 1863 N N . TYR A 1 238 ? -1.138 5.956 0.365 1.00 89.94 238 TYR A N 1
ATOM 1864 C CA . TYR A 1 238 ? -0.198 6.516 1.332 1.00 89.94 238 TYR A CA 1
ATOM 1865 C C . TYR A 1 238 ? 0.269 7.912 0.896 1.00 89.94 238 TYR A C 1
ATOM 1867 O O . TYR A 1 238 ? 0.357 8.197 -0.305 1.00 89.94 238 TYR A O 1
ATOM 1875 N N . LEU A 1 239 ? 0.601 8.774 1.864 1.00 89.31 239 LEU A N 1
ATOM 1876 C CA . LEU A 1 239 ? 1.212 10.084 1.608 1.00 89.31 239 LEU A CA 1
ATOM 1877 C C . LEU A 1 239 ? 2.693 9.973 1.278 1.00 89.31 239 LEU A C 1
ATOM 1879 O O . LEU A 1 239 ? 3.216 10.876 0.626 1.00 89.31 239 LEU A O 1
ATOM 1883 N N . GLY A 1 240 ? 3.361 8.923 1.763 1.00 92.31 240 GLY A N 1
ATOM 1884 C CA . GLY A 1 240 ? 4.818 8.839 1.710 1.00 92.31 240 GLY A CA 1
ATOM 1885 C C . GLY A 1 240 ? 5.492 9.670 2.800 1.00 92.31 240 GLY A C 1
ATOM 1886 O O . GLY A 1 240 ? 6.611 10.148 2.617 1.00 92.31 240 GLY A O 1
ATOM 1887 N N . ALA A 1 241 ? 4.806 9.902 3.923 1.00 90.44 241 ALA A N 1
ATOM 1888 C CA . ALA A 1 241 ? 5.366 10.647 5.042 1.00 90.44 241 ALA A CA 1
ATOM 1889 C C . ALA A 1 241 ? 4.757 10.223 6.379 1.00 90.44 241 ALA A C 1
ATOM 1891 O O . ALA A 1 241 ? 3.561 9.958 6.478 1.00 90.44 241 ALA A O 1
ATOM 1892 N N . TYR A 1 242 ? 5.580 10.227 7.424 1.00 86.81 242 TYR A N 1
ATOM 1893 C CA . TYR A 1 242 ? 5.165 9.929 8.793 1.00 86.81 242 TYR A CA 1
ATOM 1894 C C . TYR A 1 242 ? 5.957 10.769 9.800 1.00 86.81 242 TYR A C 1
ATOM 1896 O O . TYR A 1 242 ? 6.949 11.417 9.455 1.00 86.81 242 TYR A O 1
ATOM 1904 N N . ARG A 1 243 ? 5.503 10.792 11.060 1.00 83.81 243 ARG A N 1
ATOM 1905 C CA . ARG A 1 243 ? 6.134 11.573 12.131 1.00 83.81 243 ARG A CA 1
ATOM 1906 C C . ARG A 1 243 ? 6.467 10.715 13.342 1.00 83.81 243 ARG A C 1
ATOM 1908 O O . ARG A 1 243 ? 5.615 9.985 13.838 1.00 83.81 243 ARG A O 1
ATOM 1915 N N . ILE A 1 244 ? 7.686 10.870 13.852 1.00 77.19 244 ILE A N 1
ATOM 1916 C CA . ILE A 1 244 ? 8.157 10.249 15.097 1.00 77.19 244 ILE A CA 1
ATOM 1917 C C . ILE A 1 244 ? 8.794 11.350 15.940 1.00 77.19 244 ILE A C 1
ATOM 1919 O O . ILE A 1 244 ? 9.625 12.104 15.441 1.00 77.19 244 ILE A O 1
ATOM 1923 N N . ALA A 1 245 ? 8.372 11.484 17.201 1.00 79.69 245 ALA A N 1
ATOM 1924 C CA . ALA A 1 245 ? 8.915 12.470 18.144 1.00 79.69 245 ALA A CA 1
ATOM 1925 C C . ALA A 1 245 ? 9.004 13.913 17.584 1.00 79.69 245 ALA A C 1
ATOM 1927 O O . ALA A 1 245 ? 9.931 14.661 17.876 1.00 79.69 245 ALA A O 1
ATOM 1928 N N . GLY A 1 246 ? 8.039 14.316 16.748 1.00 79.12 246 GLY A N 1
ATOM 1929 C CA . GLY A 1 246 ? 7.994 15.650 16.136 1.00 79.12 246 GLY A CA 1
ATOM 1930 C C . GLY A 1 246 ? 8.824 15.825 14.857 1.00 79.12 246 GLY A C 1
ATOM 1931 O O . GLY A 1 246 ? 8.643 16.833 14.173 1.00 79.12 246 GLY A O 1
ATOM 1932 N N . VAL A 1 247 ? 9.651 14.845 14.490 1.00 83.62 247 VAL A N 1
ATOM 1933 C CA . VAL A 1 247 ? 10.426 14.817 13.241 1.00 83.62 247 VAL A CA 1
ATOM 1934 C C . VAL A 1 247 ? 9.584 14.196 12.130 1.00 83.62 247 VAL A C 1
ATOM 1936 O O . VAL A 1 247 ? 8.865 13.227 12.364 1.00 83.62 247 VAL A O 1
ATOM 1939 N N . THR A 1 248 ? 9.643 14.780 10.930 1.00 88.25 248 THR A N 1
ATOM 1940 C CA . THR A 1 248 ? 8.955 14.259 9.739 1.00 88.25 248 THR A CA 1
ATOM 1941 C C . THR A 1 248 ? 9.933 13.463 8.889 1.00 88.25 248 THR A C 1
ATOM 1943 O O . THR A 1 248 ? 11.008 13.961 8.567 1.00 88.25 248 THR A O 1
ATOM 1946 N N . TYR A 1 249 ? 9.528 12.256 8.516 1.00 87.06 249 TYR A N 1
ATOM 1947 C CA . TYR A 1 249 ? 10.252 11.351 7.634 1.00 87.06 249 TYR A CA 1
ATOM 1948 C C . TYR A 1 249 ? 9.469 11.188 6.335 1.00 87.06 249 TYR A C 1
ATOM 1950 O O . TYR A 1 249 ? 8.239 11.292 6.334 1.00 87.06 249 TYR A O 1
ATOM 1958 N N . THR A 1 250 ? 10.178 10.937 5.239 1.00 93.88 250 THR A N 1
ATOM 1959 C CA . THR A 1 250 ? 9.593 10.783 3.903 1.00 93.88 250 THR A CA 1
ATOM 1960 C C . THR A 1 250 ? 10.089 9.510 3.245 1.00 93.88 250 THR A C 1
ATOM 1962 O O . THR A 1 250 ? 11.264 9.176 3.368 1.00 93.88 250 THR A O 1
ATOM 1965 N N . TYR A 1 251 ? 9.207 8.848 2.509 1.00 95.19 251 TYR A N 1
ATOM 1966 C CA . TYR A 1 251 ? 9.492 7.641 1.742 1.00 95.19 251 TYR A CA 1
ATOM 1967 C C . TYR A 1 251 ? 8.611 7.620 0.485 1.00 95.19 251 TYR A C 1
ATOM 1969 O O . TYR A 1 251 ? 7.648 8.385 0.386 1.00 95.19 251 TYR A O 1
ATOM 1977 N N . ASN A 1 252 ? 8.920 6.763 -0.486 1.00 96.75 252 ASN A N 1
ATOM 1978 C CA . ASN A 1 252 ? 8.091 6.586 -1.672 1.00 96.75 252 ASN A CA 1
ATOM 1979 C C . ASN A 1 252 ? 7.306 5.258 -1.598 1.00 96.75 252 ASN A C 1
ATOM 1981 O O . ASN A 1 252 ? 7.872 4.188 -1.851 1.00 96.75 252 ASN A O 1
ATOM 1985 N N . PRO A 1 253 ? 5.986 5.295 -1.322 1.00 95.75 253 PRO A N 1
ATOM 1986 C CA . PRO A 1 253 ? 5.161 4.090 -1.237 1.00 95.75 253 PRO A CA 1
ATOM 1987 C C . PRO A 1 253 ? 5.031 3.354 -2.576 1.00 95.75 253 PRO A C 1
ATOM 1989 O O . PRO A 1 253 ? 4.776 2.152 -2.576 1.00 95.75 253 PRO A O 1
ATOM 1992 N N . ALA A 1 254 ? 5.207 4.041 -3.711 1.00 96.25 254 ALA A N 1
ATOM 1993 C CA . ALA A 1 254 ? 5.191 3.424 -5.037 1.00 96.25 254 ALA A CA 1
ATOM 1994 C C . ALA A 1 254 ? 6.489 2.667 -5.352 1.00 96.25 254 ALA A C 1
ATOM 1996 O O . ALA A 1 254 ? 6.493 1.842 -6.263 1.00 96.25 254 ALA A O 1
ATOM 1997 N N . GLN A 1 255 ? 7.567 2.920 -4.599 1.00 97.38 255 GLN A N 1
ATOM 1998 C CA . GLN A 1 255 ? 8.869 2.256 -4.735 1.00 97.38 255 GLN A CA 1
ATOM 1999 C C . GLN A 1 255 ? 9.101 1.169 -3.679 1.00 97.38 255 GLN A C 1
ATOM 2001 O O . GLN A 1 255 ? 10.168 0.563 -3.652 1.00 97.38 255 GLN A O 1
ATOM 2006 N N . ALA A 1 256 ? 8.110 0.890 -2.828 1.00 97.12 256 ALA A N 1
ATOM 2007 C CA . ALA A 1 256 ? 8.183 -0.247 -1.925 1.00 97.12 256 ALA A CA 1
ATOM 2008 C C . ALA A 1 256 ? 8.199 -1.573 -2.714 1.00 97.12 256 ALA A C 1
ATOM 2010 O O . ALA A 1 256 ? 7.511 -1.730 -3.736 1.00 97.12 256 ALA A O 1
ATOM 2011 N N . VAL A 1 257 ? 8.999 -2.522 -2.234 1.00 95.50 257 VAL A N 1
ATOM 2012 C CA . VAL A 1 257 ? 9.031 -3.932 -2.621 1.00 95.50 257 VAL A CA 1
ATOM 2013 C C . VAL A 1 257 ? 7.683 -4.563 -2.302 1.00 95.50 257 VAL A C 1
ATOM 2015 O O . VAL A 1 257 ? 7.102 -5.239 -3.154 1.00 95.50 257 VAL A O 1
ATOM 2018 N N . ARG A 1 258 ? 7.155 -4.300 -1.099 1.00 95.50 258 ARG A N 1
ATOM 2019 C CA . ARG A 1 258 ? 5.810 -4.729 -0.702 1.00 95.50 258 ARG A CA 1
ATOM 2020 C C . ARG A 1 258 ? 4.744 -4.002 -1.515 1.00 95.50 258 ARG A C 1
ATOM 2022 O O . ARG A 1 258 ? 4.877 -2.824 -1.842 1.00 95.50 258 ARG A O 1
ATOM 2029 N N . LEU A 1 259 ? 3.659 -4.707 -1.826 1.00 95.12 259 LEU A N 1
ATOM 2030 C CA . LEU A 1 259 ? 2.617 -4.199 -2.711 1.00 95.12 259 LEU A CA 1
ATOM 2031 C C . LEU A 1 259 ? 1.716 -3.195 -1.982 1.00 95.12 259 LEU A C 1
ATOM 2033 O O . LEU A 1 259 ? 0.922 -3.559 -1.120 1.00 95.12 259 LEU A O 1
ATOM 2037 N N . THR A 1 260 ? 1.815 -1.917 -2.329 1.00 94.88 260 THR A N 1
ATOM 2038 C CA . THR A 1 260 ? 0.976 -0.844 -1.770 1.00 94.88 260 THR A CA 1
ATOM 2039 C C . THR A 1 260 ? -0.106 -0.415 -2.759 1.00 94.88 260 THR A C 1
ATOM 2041 O O . THR A 1 260 ? -0.006 -0.668 -3.957 1.00 94.88 260 THR A O 1
ATOM 2044 N N . ALA A 1 261 ? -1.116 0.321 -2.294 1.00 91.88 261 ALA A N 1
ATOM 2045 C CA . ALA A 1 261 ? -2.086 0.973 -3.179 1.00 91.88 261 ALA A CA 1
ATOM 2046 C C . ALA A 1 261 ? -1.467 1.977 -4.165 1.00 91.88 261 ALA A C 1
ATOM 2048 O O . ALA A 1 261 ? -2.115 2.330 -5.141 1.00 91.88 261 ALA A O 1
ATOM 2049 N N . ASN A 1 262 ? -0.249 2.456 -3.890 1.00 94.06 262 ASN A N 1
ATOM 2050 C CA . ASN A 1 262 ? 0.495 3.379 -4.745 1.00 94.06 262 ASN A CA 1
ATOM 2051 C C . ASN A 1 262 ? 1.314 2.642 -5.820 1.00 94.06 262 ASN A C 1
ATOM 2053 O O . ASN A 1 262 ? 1.964 3.284 -6.641 1.00 94.06 262 ASN A O 1
ATOM 2057 N N . SER A 1 263 ? 1.351 1.308 -5.781 1.00 95.62 263 SER A N 1
ATOM 2058 C CA . SER A 1 263 ? 2.117 0.499 -6.724 1.00 95.62 263 SER A CA 1
ATOM 2059 C C . SER A 1 263 ? 1.497 0.534 -8.122 1.00 95.62 263 SER A C 1
ATOM 2061 O O . SER A 1 263 ? 0.280 0.464 -8.270 1.00 95.62 263 SER A O 1
ATOM 2063 N N . ALA A 1 264 ? 2.343 0.580 -9.153 1.00 95.06 264 ALA A N 1
ATOM 2064 C CA . ALA A 1 264 ? 1.931 0.391 -10.546 1.00 95.06 264 ALA A CA 1
ATOM 2065 C C . ALA A 1 264 ? 1.030 -0.839 -10.719 1.00 95.06 264 ALA A C 1
ATOM 2067 O O . ALA A 1 264 ? 1.299 -1.876 -10.110 1.00 95.06 264 ALA A O 1
ATOM 2068 N N . GLY A 1 265 ? -0.008 -0.734 -11.551 1.00 90.75 265 GLY A N 1
ATOM 2069 C CA . GLY A 1 265 ? -0.954 -1.817 -11.813 1.00 90.75 265 GLY A CA 1
ATOM 2070 C C . GLY A 1 265 ? -1.989 -2.046 -10.708 1.00 90.75 265 GLY A C 1
ATOM 2071 O O . GLY A 1 265 ? -2.828 -2.937 -10.847 1.00 90.75 265 GLY A O 1
ATOM 2072 N N . ILE A 1 266 ? -1.962 -1.261 -9.625 1.00 92.50 266 ILE A N 1
ATOM 2073 C CA . ILE A 1 266 ? -2.935 -1.336 -8.534 1.00 92.50 266 ILE A CA 1
ATOM 2074 C C . ILE A 1 266 ? -3.933 -0.185 -8.638 1.00 92.50 266 ILE A C 1
ATOM 2076 O O . ILE A 1 266 ? -3.632 0.957 -8.304 1.00 92.50 266 ILE A O 1
ATOM 2080 N N . ASP A 1 267 ? -5.166 -0.509 -9.028 1.00 87.50 267 ASP A N 1
ATOM 2081 C CA . ASP A 1 267 ? -6.292 0.423 -8.974 1.00 87.50 267 ASP A CA 1
ATOM 2082 C C . ASP A 1 267 ? -7.350 -0.068 -7.980 1.00 87.50 267 ASP A C 1
ATOM 2084 O O . ASP A 1 267 ? -8.134 -0.979 -8.246 1.00 87.50 267 ASP A O 1
ATOM 2088 N N . LEU A 1 268 ? -7.362 0.553 -6.799 1.00 84.12 268 LEU A N 1
ATOM 2089 C CA . LEU A 1 268 ? -8.408 0.362 -5.788 1.00 84.12 268 LEU A CA 1
ATOM 2090 C C . LEU A 1 268 ? -9.491 1.451 -5.857 1.00 84.12 268 LEU A C 1
ATOM 2092 O O . LEU A 1 268 ? -10.367 1.527 -4.988 1.00 84.12 268 LEU A O 1
ATOM 2096 N N . GLY A 1 269 ? -9.431 2.326 -6.861 1.00 74.44 269 GLY A N 1
ATOM 2097 C CA . GLY A 1 269 ? -10.417 3.362 -7.102 1.00 74.44 269 GLY A CA 1
ATOM 2098 C C . GLY A 1 269 ? -11.790 2.749 -7.339 1.00 74.44 269 GLY A C 1
ATOM 2099 O O . GLY A 1 269 ? -12.011 1.956 -8.246 1.00 74.44 269 GLY A O 1
ATOM 2100 N N . GLY A 1 270 ? -12.762 3.118 -6.509 1.00 75.31 270 GLY A N 1
ATOM 2101 C CA . GLY A 1 270 ? -14.105 2.572 -6.644 1.00 75.31 270 GLY A CA 1
ATOM 2102 C C . GLY A 1 270 ? -14.318 1.221 -5.956 1.00 75.31 270 GLY A C 1
ATOM 2103 O O . GLY A 1 270 ? -15.463 0.757 -5.937 1.00 75.31 270 GLY A O 1
ATOM 2104 N N . SER A 1 271 ? -13.273 0.627 -5.366 1.00 81.44 271 SER A N 1
ATOM 2105 C CA . SER A 1 271 ? -13.379 -0.583 -4.549 1.00 81.44 271 SER A CA 1
ATOM 2106 C C . SER A 1 271 ? -14.292 -0.347 -3.355 1.00 81.44 271 SER A C 1
ATOM 2108 O O . SER A 1 271 ? -14.360 0.752 -2.797 1.00 81.44 271 SER A O 1
ATOM 2110 N N . ALA A 1 272 ? -15.021 -1.383 -2.955 1.00 79.94 272 ALA A N 1
ATOM 2111 C CA . ALA A 1 272 ? -15.885 -1.295 -1.793 1.00 79.94 272 ALA A CA 1
ATOM 2112 C C . ALA A 1 272 ? -15.051 -1.127 -0.513 1.00 79.94 272 ALA A C 1
ATOM 2114 O O . ALA A 1 272 ? -14.032 -1.787 -0.307 1.00 79.94 272 ALA A O 1
ATOM 2115 N N . ALA A 1 273 ? -15.502 -0.228 0.360 1.00 76.31 273 ALA A N 1
ATOM 2116 C CA . ALA A 1 273 ? -14.905 0.001 1.667 1.00 76.31 273 ALA A CA 1
ATOM 2117 C C . ALA A 1 273 ? -15.249 -1.157 2.618 1.00 76.31 273 ALA A C 1
ATOM 2119 O O . ALA A 1 273 ? -16.115 -1.022 3.482 1.00 76.31 273 ALA A O 1
ATOM 2120 N N . HIS A 1 274 ? -14.595 -2.304 2.460 1.00 74.94 274 HIS A N 1
ATOM 2121 C CA . HIS A 1 274 ? -14.860 -3.467 3.300 1.00 74.94 274 HIS A CA 1
ATOM 2122 C C . HIS A 1 274 ? -14.326 -3.280 4.727 1.00 74.94 274 HIS A C 1
ATOM 2124 O O . HIS A 1 274 ? -13.291 -2.648 4.960 1.00 74.94 274 HIS A O 1
ATOM 2130 N N . SER A 1 275 ? -15.058 -3.845 5.689 1.00 73.69 275 SER A N 1
ATOM 2131 C CA . SER A 1 275 ? -14.780 -3.779 7.129 1.00 73.69 275 SER A CA 1
ATOM 2132 C C . SER A 1 275 ? -13.552 -4.585 7.561 1.00 73.69 275 SER A C 1
ATOM 2134 O O . SER A 1 275 ? -13.125 -4.474 8.701 1.00 73.69 275 SER A O 1
ATOM 2136 N N . THR A 1 276 ? -12.976 -5.394 6.670 1.00 75.69 276 THR A N 1
ATOM 2137 C CA . THR A 1 276 ? -11.782 -6.204 6.948 1.00 75.69 276 THR A CA 1
ATOM 2138 C C . THR A 1 276 ? -10.480 -5.418 6.841 1.00 75.69 276 THR A C 1
ATOM 2140 O O . THR A 1 276 ? -9.472 -5.890 7.351 1.00 75.69 276 THR A O 1
ATOM 2143 N N . ALA A 1 277 ? -10.478 -4.261 6.166 1.00 76.19 277 ALA A N 1
ATOM 2144 C CA . ALA A 1 277 ? -9.264 -3.507 5.835 1.00 76.19 277 ALA A CA 1
ATOM 2145 C C . ALA A 1 277 ? -8.177 -4.294 5.096 1.00 76.19 277 ALA A C 1
ATOM 2147 O O . ALA A 1 277 ? -7.023 -3.882 5.072 1.00 76.19 277 ALA A O 1
ATOM 2148 N N . ARG A 1 278 ? -8.562 -5.397 4.449 1.00 83.44 278 ARG A N 1
ATOM 2149 C CA . ARG A 1 278 ? -7.672 -6.235 3.650 1.00 83.44 278 ARG A CA 1
ATOM 2150 C C . ARG A 1 278 ? -8.047 -6.112 2.186 1.00 83.44 278 ARG A C 1
ATOM 2152 O O . ARG A 1 278 ? -9.208 -6.305 1.822 1.00 83.44 278 ARG A O 1
ATOM 2159 N N . PHE A 1 279 ? -7.047 -5.812 1.373 1.00 88.69 279 PHE A N 1
ATOM 2160 C CA . PHE A 1 279 ? -7.139 -5.759 -0.078 1.00 88.69 279 PHE A CA 1
ATOM 2161 C C . PHE A 1 279 ? -6.172 -6.788 -0.641 1.00 88.69 279 PHE A C 1
ATOM 2163 O O . PHE A 1 279 ? -5.111 -7.015 -0.067 1.00 88.69 279 PHE A O 1
ATOM 2170 N N . VAL A 1 280 ? -6.559 -7.439 -1.734 1.00 90.62 280 VAL A N 1
ATOM 2171 C CA . VAL A 1 280 ? -5.751 -8.472 -2.381 1.00 90.62 280 VAL A CA 1
ATOM 2172 C C . VAL A 1 280 ? -5.698 -8.173 -3.870 1.00 90.62 280 VAL A C 1
ATOM 2174 O O . VAL A 1 280 ? -6.731 -7.895 -4.478 1.00 90.62 280 VAL A O 1
ATOM 2177 N N . ALA A 1 281 ? -4.506 -8.248 -4.449 1.00 92.56 281 ALA A N 1
ATOM 217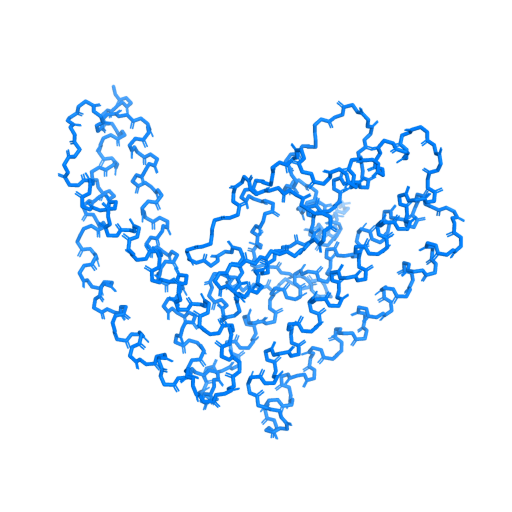8 C CA . ALA A 1 281 ? -4.261 -8.172 -5.883 1.00 92.56 281 ALA A CA 1
ATOM 2179 C C . ALA A 1 281 ? -3.121 -9.130 -6.229 1.00 92.56 281 ALA A C 1
ATOM 2181 O O . ALA A 1 281 ? -2.208 -9.302 -5.426 1.00 92.56 281 ALA A O 1
ATOM 2182 N N . PHE A 1 282 ? -3.187 -9.780 -7.395 1.00 93.75 282 PHE A N 1
ATOM 2183 C CA . PHE A 1 282 ? -2.138 -10.714 -7.843 1.00 93.75 282 PHE A CA 1
ATOM 2184 C C . PHE A 1 282 ? -1.812 -11.789 -6.795 1.00 93.75 282 PHE A C 1
ATOM 2186 O O . PHE A 1 282 ? -0.665 -12.121 -6.519 1.00 93.75 282 PHE A O 1
ATOM 2193 N N . ASN A 1 283 ? -2.863 -12.280 -6.130 1.00 91.38 283 ASN A N 1
ATOM 2194 C CA . ASN A 1 283 ? -2.776 -13.219 -5.019 1.00 91.38 283 ASN A CA 1
ATOM 2195 C C . ASN A 1 283 ? -1.932 -12.735 -3.822 1.00 91.38 283 ASN A C 1
ATOM 2197 O O . ASN A 1 283 ? -1.681 -13.547 -2.949 1.00 91.38 283 ASN A O 1
ATOM 2201 N N . ALA A 1 284 ? -1.537 -11.469 -3.689 1.00 91.81 284 ALA A N 1
ATOM 2202 C CA . ALA A 1 284 ? -0.865 -10.924 -2.503 1.00 91.81 284 ALA A CA 1
ATOM 2203 C C . ALA A 1 284 ? -1.694 -9.822 -1.841 1.00 91.81 284 ALA A C 1
ATOM 2205 O O . ALA A 1 284 ? -2.623 -9.272 -2.434 1.00 91.81 284 ALA A O 1
ATOM 2206 N N . GLU A 1 285 ? -1.378 -9.516 -0.588 1.00 91.38 285 GLU A N 1
ATOM 2207 C CA . GLU A 1 285 ? -2.023 -8.411 0.107 1.00 91.38 285 GLU A CA 1
ATOM 2208 C C . GLU A 1 285 ? -1.535 -7.067 -0.414 1.00 91.38 285 GLU A C 1
ATOM 2210 O O . GLU A 1 285 ? -0.360 -6.887 -0.728 1.00 91.38 285 GLU A O 1
ATOM 2215 N N . VAL A 1 286 ? -2.470 -6.126 -0.503 1.00 92.94 286 VAL A N 1
ATOM 2216 C CA . VAL A 1 286 ? -2.214 -4.746 -0.891 1.00 92.94 286 VAL A CA 1
ATOM 2217 C C . VAL A 1 286 ? -2.323 -3.875 0.351 1.00 92.94 286 VAL A C 1
ATOM 2219 O O . VAL A 1 286 ? -3.387 -3.778 0.970 1.00 92.94 286 VAL A O 1
ATOM 2222 N N . TYR A 1 287 ? -1.225 -3.211 0.695 1.00 91.50 287 TYR A N 1
ATOM 2223 C CA . TYR A 1 287 ? -1.164 -2.272 1.804 1.00 91.50 287 TYR A CA 1
ATOM 2224 C C . TYR A 1 287 ? -1.946 -1.002 1.472 1.00 91.50 287 TYR A C 1
ATOM 2226 O O . TYR A 1 287 ? -1.695 -0.338 0.464 1.00 91.50 287 TYR A O 1
ATOM 2234 N N . VAL A 1 288 ? -2.896 -0.669 2.347 1.00 89.06 288 VAL A N 1
ATOM 2235 C CA . VAL A 1 288 ? -3.780 0.497 2.245 1.00 89.06 288 VAL A CA 1
ATOM 2236 C C . VAL A 1 288 ? -3.849 1.175 3.614 1.00 89.06 288 VAL A C 1
ATOM 2238 O O . VAL A 1 288 ? -4.115 0.474 4.595 1.00 89.06 288 VAL A O 1
ATOM 2241 N N . PRO A 1 289 ? -3.701 2.507 3.727 1.00 86.75 289 PRO A N 1
ATOM 2242 C CA . PRO A 1 289 ? -3.806 3.197 5.007 1.00 86.75 289 PRO A CA 1
ATOM 2243 C C . PRO A 1 289 ? -5.148 2.910 5.705 1.00 86.75 289 PRO A C 1
ATOM 2245 O O . PRO A 1 289 ? -6.209 3.073 5.092 1.00 86.75 289 PRO A O 1
ATOM 2248 N N . PRO A 1 290 ? -5.173 2.561 7.006 1.00 84.56 290 PRO A N 1
ATOM 2249 C CA . PRO A 1 290 ? -6.412 2.244 7.718 1.00 84.56 290 PRO A CA 1
ATOM 2250 C C . PRO A 1 290 ? -7.271 3.489 8.012 1.00 84.5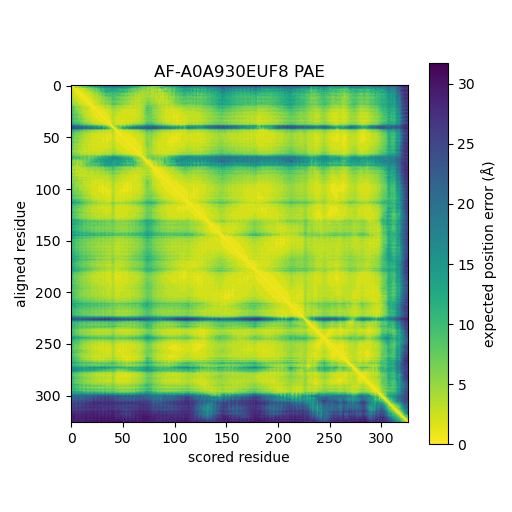6 290 PRO A C 1
ATOM 2252 O O . PRO A 1 290 ? -8.368 3.378 8.561 1.00 84.56 290 PRO A O 1
ATOM 2255 N N . ALA A 1 291 ? -6.810 4.687 7.632 1.00 78.06 291 ALA A N 1
ATOM 2256 C CA . ALA A 1 291 ? -7.463 5.969 7.900 1.00 78.06 291 ALA A CA 1
ATOM 2257 C C . ALA A 1 291 ? -8.921 6.020 7.420 1.00 78.06 291 ALA A C 1
ATOM 2259 O O . ALA A 1 291 ? -9.770 6.671 8.039 1.00 78.06 291 ALA A O 1
ATOM 2260 N N . TYR A 1 292 ? -9.243 5.319 6.328 1.00 78.81 292 TYR A N 1
ATOM 2261 C CA . TYR A 1 292 ? -10.594 5.312 5.779 1.00 78.81 292 TYR A CA 1
ATOM 2262 C C . TYR A 1 292 ? -11.625 4.713 6.751 1.00 78.81 292 TYR A C 1
ATOM 2264 O O . TYR A 1 292 ? -12.802 5.070 6.654 1.00 78.81 292 TYR A O 1
ATOM 2272 N N . LEU A 1 293 ? -11.201 3.870 7.705 1.00 82.31 293 LEU A N 1
ATOM 2273 C CA . LEU A 1 293 ? -12.058 3.250 8.720 1.00 82.31 293 LEU A CA 1
ATOM 2274 C C . LEU A 1 293 ? -12.679 4.273 9.682 1.00 82.31 293 LEU A C 1
ATOM 2276 O O . LEU A 1 293 ? -13.774 4.049 10.204 1.00 82.31 293 LEU A O 1
ATOM 2280 N N . HIS A 1 294 ? -12.053 5.444 9.844 1.00 78.69 294 HIS A N 1
ATOM 2281 C CA . HIS A 1 294 ? -12.570 6.545 10.664 1.00 78.69 294 HIS A CA 1
ATOM 2282 C C . HIS A 1 294 ? -14.005 6.939 10.282 1.00 78.69 294 HIS A C 1
ATOM 2284 O O . HIS A 1 294 ? -14.807 7.295 11.149 1.00 78.69 294 HIS A O 1
ATOM 2290 N N . ARG A 1 295 ? -14.372 6.796 8.998 1.00 77.62 295 ARG A N 1
ATOM 2291 C CA . ARG A 1 295 ? -15.712 7.111 8.472 1.00 77.62 295 ARG A CA 1
ATOM 2292 C C . ARG A 1 295 ? -16.847 6.359 9.154 1.00 77.62 295 ARG A C 1
ATOM 2294 O O . ARG A 1 295 ? -17.985 6.826 9.110 1.00 77.62 295 ARG A O 1
ATOM 2301 N N . TYR A 1 296 ? -16.560 5.187 9.715 1.00 78.62 296 TYR A N 1
ATOM 2302 C CA . TYR A 1 296 ? -17.548 4.361 10.401 1.00 78.62 296 TYR A CA 1
ATOM 2303 C C . TYR A 1 296 ? -17.755 4.827 11.840 1.00 78.62 296 TYR A C 1
ATOM 2305 O O . TYR A 1 296 ? -18.876 4.781 12.339 1.00 78.62 296 TYR A O 1
ATOM 2313 N N . LEU A 1 297 ? -16.707 5.365 12.468 1.00 78.69 297 LEU A N 1
ATOM 2314 C CA . LEU A 1 297 ? -16.763 5.885 13.829 1.00 78.69 297 LEU A CA 1
ATOM 2315 C C . LEU A 1 297 ? -17.452 7.251 13.894 1.00 78.69 297 LEU A C 1
ATOM 2317 O O . LEU A 1 297 ? -18.321 7.448 14.739 1.00 78.69 297 LEU A O 1
ATOM 2321 N N . VAL A 1 298 ? -17.083 8.212 13.038 1.00 75.31 298 VAL A N 1
ATOM 2322 C CA . VAL A 1 298 ? -17.566 9.612 13.141 1.00 75.31 298 VAL A CA 1
ATOM 2323 C C . VAL A 1 298 ? -18.863 9.927 12.407 1.00 75.31 298 VAL A C 1
ATOM 2325 O O . VAL A 1 298 ? -19.297 11.073 12.433 1.00 75.31 298 VAL A O 1
ATOM 2328 N N . TRP A 1 299 ? -19.484 8.953 11.751 1.00 73.81 299 TRP A N 1
ATOM 2329 C CA . TRP A 1 299 ? -20.712 9.208 11.007 1.00 73.81 299 TRP A CA 1
ATOM 2330 C C . TRP A 1 299 ? -21.864 9.640 11.918 1.00 73.81 299 TRP A C 1
ATOM 2332 O O . TRP A 1 299 ? -22.173 8.970 12.902 1.00 73.81 299 TRP A O 1
ATOM 2342 N N . ASP A 1 300 ? -22.493 10.754 11.553 1.00 66.62 300 ASP A N 1
ATOM 2343 C CA . ASP A 1 300 ? -23.510 11.471 12.330 1.00 66.62 300 ASP A CA 1
ATOM 2344 C C . ASP A 1 300 ? -24.956 11.096 11.962 1.00 66.62 300 ASP A C 1
ATOM 2346 O O . ASP A 1 300 ? -25.898 11.576 12.586 1.00 66.62 300 ASP A O 1
ATOM 2350 N N . GLY A 1 301 ? -25.158 10.238 10.958 1.00 59.12 301 GLY A N 1
ATOM 2351 C CA . GLY A 1 301 ? -26.491 9.833 10.511 1.00 59.12 301 GLY A CA 1
ATOM 2352 C C . GLY A 1 301 ? -27.006 10.535 9.257 1.00 59.12 301 GLY A C 1
ATOM 2353 O O . GLY A 1 301 ? -27.923 10.012 8.625 1.00 59.12 301 GLY A O 1
ATOM 2354 N N . MET A 1 302 ? -26.428 11.682 8.890 1.00 54.28 302 MET A N 1
ATOM 2355 C CA . MET A 1 302 ? -26.993 12.604 7.893 1.00 54.28 302 MET A CA 1
ATOM 2356 C C . MET A 1 302 ? -25.995 12.978 6.793 1.00 54.28 302 MET A C 1
ATOM 2358 O O . MET A 1 302 ? -26.390 13.274 5.664 1.00 54.28 302 MET A O 1
ATOM 2362 N N . SER A 1 303 ? -24.698 12.922 7.089 1.00 54.34 303 SER A N 1
ATOM 2363 C CA . SER A 1 303 ? -23.650 13.389 6.190 1.00 54.34 303 SER A CA 1
ATOM 2364 C C . SER A 1 303 ? -23.122 12.267 5.288 1.00 54.34 303 SER A C 1
ATOM 2366 O O . SER A 1 303 ? -22.758 11.181 5.755 1.00 54.34 303 SER A O 1
ATOM 2368 N N . ARG A 1 304 ? -22.990 12.537 3.977 1.00 53.75 304 ARG A N 1
ATOM 2369 C CA . ARG A 1 304 ? -22.019 11.795 3.152 1.00 53.75 304 ARG A CA 1
ATOM 2370 C C . ARG A 1 304 ? -20.645 12.129 3.720 1.00 53.75 304 ARG A C 1
ATOM 2372 O O . ARG A 1 304 ? -20.329 13.307 3.859 1.00 53.75 304 ARG A O 1
ATOM 2379 N N . TYR A 1 305 ? -19.855 11.118 4.074 1.00 47.25 305 TYR A N 1
ATOM 2380 C CA . TYR A 1 305 ? -18.512 11.343 4.603 1.00 47.25 305 TYR A CA 1
ATOM 2381 C C . TYR A 1 305 ? -17.724 12.232 3.622 1.00 47.25 305 TYR A C 1
ATOM 2383 O O . TYR A 1 305 ? -17.576 11.890 2.446 1.00 47.25 305 TYR A O 1
ATOM 2391 N N . GLY A 1 306 ? -17.326 13.424 4.082 1.00 45.38 306 GLY A N 1
ATOM 2392 C CA . GLY A 1 306 ? -16.553 14.390 3.299 1.00 45.38 306 GLY A CA 1
ATOM 2393 C C . GLY A 1 306 ? -15.156 13.860 2.974 1.00 45.38 306 GLY A C 1
ATOM 2394 O O . GLY A 1 306 ? -14.717 12.870 3.556 1.00 45.38 306 GLY A O 1
ATOM 2395 N N . SER A 1 307 ? -14.454 14.503 2.034 1.00 42.94 307 SER A N 1
ATOM 2396 C CA . SER A 1 307 ? -13.129 14.071 1.568 1.00 42.94 307 SER A CA 1
ATOM 2397 C C . SER A 1 307 ? -12.175 13.814 2.743 1.00 42.94 307 SER A C 1
ATOM 2399 O O . SER A 1 307 ? -11.726 14.736 3.423 1.00 42.94 307 SER A O 1
ATOM 2401 N N . SER A 1 308 ? -11.822 12.545 2.973 1.00 47.19 308 SER A N 1
ATOM 2402 C CA . SER A 1 308 ? -11.055 12.127 4.152 1.00 47.19 308 SER A CA 1
ATOM 2403 C C . SER A 1 308 ? -9.611 12.632 4.185 1.00 47.19 308 SER A C 1
ATOM 2405 O O . SER A 1 308 ? -8.909 12.370 5.156 1.00 47.19 308 SER A O 1
ATOM 2407 N N . ARG A 1 309 ? -9.168 13.403 3.182 1.00 41.44 309 ARG A N 1
ATOM 2408 C CA . ARG A 1 309 ? -7.880 14.100 3.227 1.00 41.44 309 ARG A CA 1
ATOM 2409 C C . ARG A 1 309 ? -7.861 15.188 4.303 1.00 41.44 309 ARG A C 1
ATOM 2411 O O . ARG A 1 309 ? -6.813 15.404 4.893 1.00 41.44 309 ARG A O 1
ATOM 2418 N N . ALA A 1 310 ? -9.002 15.825 4.599 1.00 38.47 310 ALA A N 1
ATOM 2419 C CA . ALA A 1 310 ? -9.082 16.821 5.667 1.00 38.47 310 ALA A CA 1
ATOM 2420 C C . ALA A 1 310 ? -8.779 16.179 7.029 1.00 38.47 310 ALA A C 1
ATOM 2422 O O . ALA A 1 310 ? -7.853 16.618 7.681 1.00 38.47 310 ALA A O 1
ATOM 2423 N N . ASN A 1 311 ? -9.426 15.064 7.387 1.00 41.66 311 ASN A N 1
ATOM 2424 C CA . ASN A 1 311 ? -9.161 14.365 8.656 1.00 41.66 311 ASN A CA 1
ATOM 2425 C C . ASN A 1 311 ? -7.788 13.669 8.708 1.00 41.66 311 ASN A C 1
ATOM 2427 O O . ASN A 1 311 ? -7.212 13.535 9.782 1.00 41.66 311 ASN A O 1
ATOM 2431 N N . TYR A 1 312 ? -7.256 13.246 7.559 1.00 42.97 312 T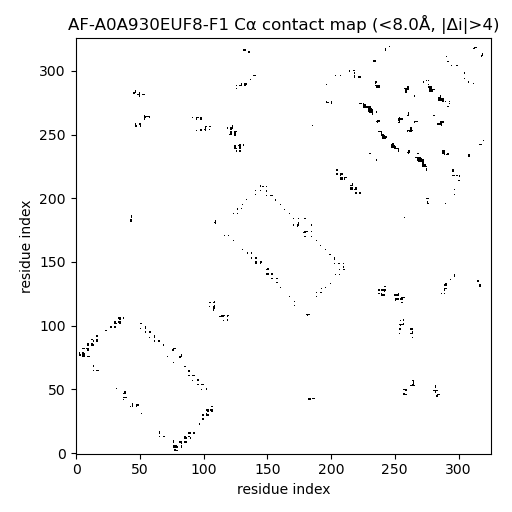YR A N 1
ATOM 2432 C CA . TYR A 1 312 ? -5.917 12.665 7.440 1.00 42.97 312 TYR A CA 1
ATOM 2433 C C . TYR A 1 312 ? -4.808 13.717 7.620 1.00 42.97 312 TYR A C 1
ATOM 2435 O O . TYR A 1 312 ? -3.832 13.451 8.310 1.00 42.97 312 TYR A O 1
ATOM 2443 N N . LEU A 1 313 ? -4.989 14.942 7.099 1.00 39.62 313 LEU A N 1
ATOM 2444 C CA . LEU A 1 313 ? -4.078 16.081 7.302 1.00 39.62 313 LEU A CA 1
ATOM 2445 C C . LEU A 1 313 ? -4.309 16.832 8.631 1.00 39.62 313 LEU A C 1
ATOM 2447 O O . LEU A 1 313 ? -3.382 17.466 9.123 1.00 39.62 313 LEU A O 1
ATOM 2451 N N . THR A 1 314 ? -5.517 16.793 9.212 1.00 38.28 314 THR A N 1
ATOM 2452 C CA . THR A 1 314 ? -5.858 17.491 10.473 1.00 38.28 314 THR A CA 1
ATOM 2453 C C . THR A 1 314 ? -5.842 16.599 11.712 1.00 38.28 314 THR A C 1
ATOM 2455 O O . THR A 1 314 ? -6.145 17.084 12.802 1.00 38.28 314 THR A O 1
ATOM 2458 N N . SER A 1 315 ? -5.527 15.308 11.575 1.00 37.16 315 SER A N 1
ATOM 2459 C CA . SER A 1 315 ? -5.182 14.460 12.718 1.00 37.16 315 SER A CA 1
ATOM 2460 C C . SER A 1 315 ? -4.029 15.114 13.490 1.00 37.16 315 SER A C 1
ATOM 2462 O O . SER A 1 315 ? -3.116 15.663 12.871 1.00 37.16 315 SER A O 1
ATOM 2464 N N . ALA A 1 316 ? -4.042 15.065 14.826 1.00 34.72 316 ALA A N 1
ATOM 2465 C CA . ALA A 1 316 ? -2.961 15.602 15.665 1.00 34.72 316 ALA A CA 1
ATOM 2466 C C . ALA A 1 316 ? -1.579 15.005 15.312 1.00 34.72 316 ALA A C 1
ATOM 2468 O O . ALA A 1 316 ? -0.553 15.619 15.586 1.00 34.72 316 ALA A O 1
ATOM 2469 N N . ALA A 1 317 ? -1.558 13.863 14.614 1.00 35.09 317 ALA A N 1
ATOM 2470 C CA . ALA A 1 317 ? -0.364 13.267 14.025 1.00 35.09 317 ALA A CA 1
ATOM 2471 C C . ALA A 1 317 ? 0.264 14.088 12.874 1.00 35.09 317 ALA A C 1
ATOM 2473 O O . ALA A 1 317 ? 1.446 13.913 12.614 1.00 35.09 317 ALA A O 1
ATOM 2474 N N . ASN A 1 318 ? -0.476 14.992 12.210 1.00 32.50 318 ASN A N 1
ATOM 2475 C CA . ASN A 1 318 ? -0.029 15.798 11.056 1.00 32.50 318 ASN A CA 1
ATOM 2476 C C . ASN A 1 318 ? -0.101 17.324 11.268 1.00 32.50 318 ASN A C 1
ATOM 2478 O O . ASN A 1 318 ? 0.453 18.084 10.472 1.00 32.50 318 ASN A O 1
ATOM 2482 N N . VAL A 1 319 ? -0.714 17.793 12.358 1.00 34.81 319 VAL A N 1
ATOM 2483 C CA . VAL A 1 319 ? -0.670 19.203 12.771 1.00 34.81 319 VAL A CA 1
ATOM 2484 C C . VAL A 1 319 ? 0.293 19.303 13.949 1.00 34.81 319 VAL A C 1
ATOM 2486 O O . VAL A 1 319 ? -0.063 18.978 15.078 1.00 34.81 319 VAL A O 1
ATOM 2489 N N . GLY A 1 320 ? 1.527 19.752 13.692 1.00 29.27 320 GLY A N 1
ATOM 2490 C CA . GLY A 1 320 ? 2.426 20.196 14.764 1.00 29.27 320 GLY A CA 1
ATOM 2491 C C . GLY A 1 320 ? 1.737 21.243 15.654 1.00 29.27 320 GLY A C 1
ATOM 2492 O O . GLY A 1 320 ? 0.720 21.810 15.243 1.00 29.27 320 GLY A O 1
ATOM 2493 N N . PRO A 1 321 ? 2.244 21.512 16.871 1.00 28.22 321 PRO A N 1
ATOM 2494 C CA . PRO A 1 321 ? 1.574 22.418 17.794 1.00 28.22 321 PRO A CA 1
ATOM 2495 C C . PRO A 1 321 ? 1.280 23.732 17.071 1.00 28.22 321 PRO A C 1
ATOM 2497 O O . PRO A 1 321 ? 2.187 24.362 16.526 1.00 28.22 321 PRO A O 1
ATOM 2500 N N . ARG A 1 322 ? -0.003 24.122 17.020 1.00 30.30 322 ARG A N 1
ATOM 2501 C CA . ARG A 1 322 ? -0.390 25.463 16.582 1.00 30.30 322 ARG A CA 1
ATOM 2502 C C . ARG A 1 322 ? 0.457 26.426 17.397 1.00 30.30 322 ARG A C 1
ATOM 2504 O O . ARG A 1 322 ? 0.299 26.476 18.617 1.00 30.30 322 ARG A O 1
ATOM 2511 N N . GLY A 1 323 ? 1.356 27.150 16.732 1.00 30.64 323 GLY A N 1
ATOM 2512 C CA . GLY A 1 323 ? 2.057 28.263 17.342 1.00 30.64 323 GLY A CA 1
ATOM 2513 C C . GLY A 1 323 ? 1.010 29.158 17.989 1.00 30.64 323 GLY A C 1
ATOM 2514 O O . GLY A 1 323 ? 0.179 29.754 17.303 1.00 30.64 323 GLY A O 1
ATOM 2515 N N . ARG A 1 324 ? 0.992 29.186 19.323 1.00 30.25 324 ARG A N 1
ATOM 2516 C CA . ARG A 1 324 ? 0.372 30.288 20.041 1.00 30.25 324 ARG A CA 1
ATOM 2517 C C . ARG A 1 324 ? 1.218 31.496 19.695 1.00 30.25 324 ARG A C 1
ATOM 2519 O O . ARG A 1 324 ? 2.419 31.487 19.953 1.00 30.25 324 ARG A O 1
ATOM 2526 N N . GLY A 1 325 ? 0.584 32.481 19.074 1.00 32.91 325 GLY A N 1
ATOM 2527 C CA . GLY A 1 325 ? 1.217 33.757 18.817 1.00 32.91 325 GLY A CA 1
ATOM 2528 C C . GLY A 1 325 ? 1.840 34.316 20.091 1.00 32.91 325 GLY A C 1
ATOM 2529 O O . GLY A 1 325 ? 1.249 34.242 21.172 1.00 32.91 325 GLY A O 1
ATOM 2530 N N . ARG A 1 326 ? 3.027 34.874 19.918 1.00 30.23 326 ARG A N 1
ATOM 2531 C CA . ARG A 1 326 ? 3.359 36.219 20.360 1.00 30.23 326 ARG A CA 1
ATOM 2532 C C . ARG A 1 326 ? 4.141 36.879 19.241 1.00 30.23 326 ARG A C 1
ATOM 2534 O O . ARG A 1 326 ? 4.974 36.166 18.642 1.00 30.23 326 ARG A O 1
#

Foldseek 3Di:
DQLVVLLVLLVVLLVVLVVCLVVLVVLLVVLCVLLVVVAPPPFLNQQSLLLNVLLVLLNVVLVVLSVVSVPDDPVNSSDPVSSVSSVVSVVSSVLSVLSSLLSVLVSCCQVVPPCNVVLLVQQCQLVQLQLLLLLVLLVLLCVQDPDPVLVVLSVVLNVVSVVVVVVSVVLVVCCVVVVDGSRRSSVVSVVSLLVNLQSSLVSLQVSLVRPPDPVSVVLNCVQVVQFPDADALLQFDDPQWFDDPRDIDGHDPSNHSGAECSHRNRDSHRPTRGSSCWDDGSNDTYRGRCNVVVCSSPDPPPDDDPDSVCVSCPPCRNDDPDPPDD